Protein AF-0000000079760996 (afdb_homodimer)

Foldseek 3Di:
DLLVLLVVLCVVVPHDLCRVCVQLVHHSVVSVCCNVVVDHDDPSSLVSVCVVSQADSVQSPDWDDAPPRTDHRDHPPDDDDYDWDADPVRDTDDDPVVCVVQVPDPPFDWDWDADPVPGIDIDGPVVVVVVVCVVCVVVVHDPPPPPPD/DLLVLLVVLCVVVPHDLCRVCVQLVHHSVVSVCCNVVVDHDDPSSLVSVCVVSQADSVQSPDWDDAPPRTDHRDHPPDDDDYDWDADPVRDTDDDPVVCVVQVPDPPFDWDWDADPVPGIDIDGPVVVVVVVCVVCVVVVHDPCPPPPD

Structure (mmCIF, N/CA/C/O backbone):
data_AF-0000000079760996-model_v1
#
loop_
_entity.id
_entity.type
_entity.pdbx_description
1 polymer 'HTH cro/C1-type domain-containing protein'
#
loop_
_atom_site.group_PDB
_atom_site.id
_atom_site.type_symbol
_atom_site.label_atom_id
_atom_site.label_alt_id
_atom_site.label_comp_id
_atom_site.label_asym_id
_atom_site.label_entity_id
_atom_site.label_seq_id
_atom_site.pdbx_PDB_ins_code
_atom_site.Cartn_x
_atom_site.Cartn_y
_atom_site.Cartn_z
_atom_site.occupancy
_atom_site.B_iso_or_equiv
_atom_site.auth_seq_id
_atom_site.auth_comp_id
_atom_site.auth_asym_id
_atom_site.auth_atom_id
_atom_site.pdbx_PDB_model_num
ATOM 1 N N . MET A 1 1 ? -0.921 25.406 15.188 1 81 1 MET A N 1
ATOM 2 C CA . MET A 1 1 ? -1.197 24.484 14.086 1 81 1 MET A CA 1
ATOM 3 C C . MET A 1 1 ? 0.015 24.359 13.172 1 81 1 MET A C 1
ATOM 5 O O . MET A 1 1 ? 0.67 23.312 13.141 1 81 1 MET A O 1
ATOM 9 N N . LEU A 1 2 ? 0.54 25.484 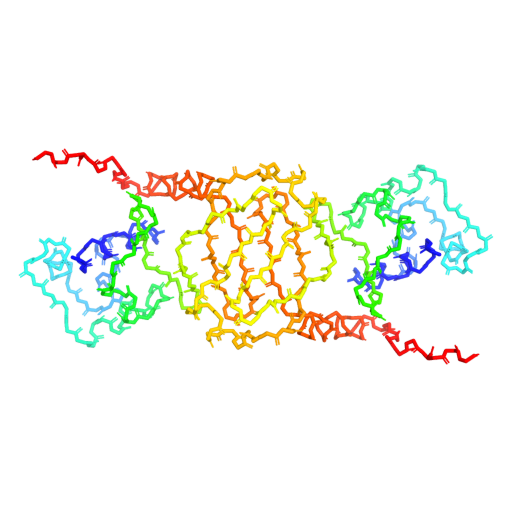12.727 1 91.56 2 LEU A N 1
ATOM 10 C CA . LEU A 1 2 ? 1.658 25.5 11.789 1 91.56 2 LEU A CA 1
ATOM 11 C C . LEU A 1 2 ? 2.967 25.172 12.492 1 91.56 2 LEU A C 1
ATOM 13 O O . LEU A 1 2 ? 3.752 24.344 12.008 1 91.56 2 LEU A O 1
ATOM 17 N N . LYS A 1 3 ? 3.096 25.734 13.695 1 93.88 3 LYS A N 1
ATOM 18 C CA . LYS A 1 3 ? 4.359 25.547 14.398 1 93.88 3 LYS A CA 1
ATOM 19 C C . LYS A 1 3 ? 4.598 24.078 14.727 1 93.88 3 LYS A C 1
ATOM 21 O O . LYS A 1 3 ? 5.723 23.578 14.625 1 93.88 3 LYS A O 1
ATOM 26 N N . GLU A 1 4 ? 3.525 23.406 15.125 1 92.5 4 GLU A N 1
ATOM 27 C CA . GLU A 1 4 ? 3.66 22 15.438 1 92.5 4 GLU A CA 1
ATOM 28 C C . GLU A 1 4 ? 4.055 21.188 14.203 1 92.5 4 GLU A C 1
ATOM 30 O O . GLU A 1 4 ? 4.871 20.266 14.289 1 92.5 4 GLU A O 1
ATOM 35 N N . ASN A 1 5 ? 3.459 21.484 13.055 1 94.75 5 ASN A N 1
ATOM 36 C CA . ASN A 1 5 ? 3.783 20.812 11.805 1 94.75 5 ASN A CA 1
ATOM 37 C C . ASN A 1 5 ? 5.238 21.031 11.398 1 94.75 5 ASN A C 1
ATOM 39 O O . ASN A 1 5 ? 5.906 20.125 10.922 1 94.75 5 ASN A O 1
ATOM 43 N N . LEU A 1 6 ? 5.695 22.266 11.633 1 96.19 6 LEU A N 1
ATOM 44 C CA . LEU A 1 6 ? 7.078 22.594 11.305 1 96.19 6 LEU A CA 1
ATOM 45 C C . LEU A 1 6 ? 8.047 21.766 12.148 1 96.19 6 LEU A C 1
ATOM 47 O O . LEU A 1 6 ? 9.023 21.234 11.625 1 96.19 6 LEU A O 1
ATOM 51 N N . ILE A 1 7 ? 7.688 21.688 13.398 1 94.44 7 ILE A N 1
ATOM 52 C CA . ILE A 1 7 ? 8.539 20.938 14.32 1 94.44 7 ILE A CA 1
ATOM 53 C C . ILE A 1 7 ? 8.539 19.453 13.922 1 94.44 7 ILE A C 1
ATOM 55 O O . ILE A 1 7 ? 9.602 18.844 13.805 1 94.44 7 ILE A O 1
ATOM 59 N N . MET A 1 8 ? 7.41 18.938 13.648 1 93.69 8 MET A N 1
ATOM 60 C CA . MET A 1 8 ? 7.273 17.531 13.312 1 93.69 8 MET A CA 1
ATOM 61 C C . MET A 1 8 ? 8.016 17.203 12.023 1 93.69 8 MET A C 1
ATOM 63 O O . MET A 1 8 ? 8.781 16.234 11.969 1 93.69 8 MET A O 1
ATOM 67 N N . LEU A 1 9 ? 7.785 17.922 11.039 1 95.5 9 LEU A N 1
ATOM 68 C CA . LEU A 1 9 ? 8.383 17.672 9.734 1 95.5 9 LEU A CA 1
ATOM 69 C C . LEU A 1 9 ? 9.906 17.781 9.805 1 95.5 9 LEU A C 1
ATOM 71 O O . LEU A 1 9 ? 10.609 16.922 9.258 1 95.5 9 LEU A O 1
ATOM 75 N N . ARG A 1 10 ? 10.367 18.844 10.469 1 96.5 10 ARG A N 1
ATOM 76 C CA . ARG A 1 10 ? 11.812 19.016 10.602 1 96.5 10 ARG A CA 1
ATOM 77 C C . ARG A 1 10 ? 12.453 17.828 11.297 1 96.5 10 ARG A C 1
ATOM 79 O O . ARG A 1 10 ? 13.453 17.281 10.812 1 96.5 10 ARG A O 1
ATOM 86 N N . LYS A 1 11 ? 11.859 17.406 12.367 1 94.81 11 LYS A N 1
ATOM 87 C CA . LYS A 1 11 ? 12.398 16.297 13.148 1 94.81 11 LYS A CA 1
ATOM 88 C C . LYS A 1 11 ? 12.32 14.984 12.375 1 94.81 11 LYS A C 1
ATOM 90 O O . LYS A 1 11 ? 13.242 14.172 12.438 1 94.81 11 LYS A O 1
ATOM 95 N N . LEU A 1 12 ? 11.289 14.773 11.648 1 93.88 12 LEU A N 1
ATOM 96 C CA . LEU A 1 12 ? 11.125 13.562 10.859 1 93.88 12 LEU A CA 1
ATOM 97 C C . LEU A 1 12 ? 12.172 13.477 9.758 1 93.88 12 LEU A C 1
ATOM 99 O O . LEU A 1 12 ? 12.625 12.383 9.398 1 93.88 12 LEU A O 1
ATOM 103 N N . LYS A 1 13 ? 12.508 14.656 9.234 1 95.06 13 LYS A N 1
ATOM 104 C CA . LYS A 1 13 ? 13.516 14.695 8.18 1 95.06 13 LYS A CA 1
ATOM 105 C C . LYS A 1 13 ? 14.922 14.711 8.773 1 95.06 13 LYS A C 1
ATOM 107 O O . LYS A 1 13 ? 15.914 14.656 8.039 1 95.06 13 LYS A O 1
ATOM 112 N N . GLY A 1 14 ? 14.945 14.914 10.094 1 94.25 14 GLY A N 1
ATOM 113 C CA . GLY A 1 14 ? 16.219 14.898 10.781 1 94.25 14 GLY A CA 1
ATOM 114 C C . GLY A 1 14 ? 16.984 16.219 10.656 1 94.25 14 GLY A C 1
ATOM 115 O O . GLY A 1 14 ? 18.203 16.25 10.789 1 94.25 14 GLY A O 1
ATOM 116 N N . PHE A 1 15 ? 16.328 17.203 10.367 1 96.62 15 PHE A N 1
ATOM 117 C CA . PHE A 1 15 ? 16.969 18.5 10.211 1 96.62 15 PHE A CA 1
ATOM 118 C C . PHE A 1 15 ? 17.062 19.234 11.547 1 96.62 15 PHE A C 1
ATOM 120 O O . PHE A 1 15 ? 16.141 19.156 12.367 1 96.62 15 PHE A O 1
ATOM 127 N N . SER A 1 16 ? 18.125 19.938 11.719 1 97.31 16 SER A N 1
ATOM 128 C CA . SER A 1 16 ? 18.156 20.984 12.734 1 97.31 16 SER A CA 1
ATOM 129 C C . SER A 1 16 ? 17.469 22.25 12.242 1 97.31 16 SER A C 1
ATOM 131 O O . SER A 1 16 ? 17.156 22.375 11.055 1 97.31 16 SER A O 1
ATOM 133 N N . GLN A 1 17 ? 17.25 23.125 13.203 1 97.75 17 GLN A N 1
ATOM 134 C CA . GLN A 1 17 ? 16.688 24.406 12.797 1 97.75 17 GLN A CA 1
ATOM 135 C C . GLN A 1 17 ? 17.625 25.141 11.844 1 97.75 17 GLN A C 1
ATOM 137 O O . GLN A 1 17 ? 17.172 25.797 10.906 1 97.75 17 GLN A O 1
ATOM 142 N N . GLU A 1 18 ? 18.922 25.016 12.07 1 98.25 18 GLU A N 1
ATOM 143 C CA . GLU A 1 18 ? 19.922 25.641 11.219 1 98.25 18 GLU A CA 1
ATOM 144 C C . GLU A 1 18 ? 19.906 25.062 9.805 1 98.25 18 GLU A C 1
ATOM 146 O O . GLU A 1 18 ? 19.906 25.812 8.828 1 98.25 18 GLU A O 1
ATOM 151 N N . GLU A 1 19 ? 19.828 23.812 9.703 1 98.19 19 GLU A N 1
ATOM 152 C CA . GLU A 1 19 ? 19.859 23.125 8.414 1 98.19 19 GLU A CA 1
ATOM 153 C C . GLU A 1 19 ? 18.656 23.516 7.559 1 98.19 19 GLU A C 1
ATOM 155 O O . GLU A 1 19 ? 18.812 23.828 6.375 1 98.19 19 GLU A O 1
ATOM 160 N N . ILE A 1 20 ? 17.484 23.484 8.148 1 98.25 20 ILE A N 1
ATOM 161 C CA . ILE A 1 20 ? 16.297 23.797 7.371 1 98.25 20 ILE A CA 1
ATOM 162 C C . ILE A 1 20 ? 16.281 25.281 7.02 1 98.25 20 ILE A C 1
ATOM 164 O O . ILE A 1 20 ? 15.852 25.656 5.926 1 98.25 20 ILE A O 1
ATOM 168 N N . ALA A 1 21 ? 16.688 26.109 7.92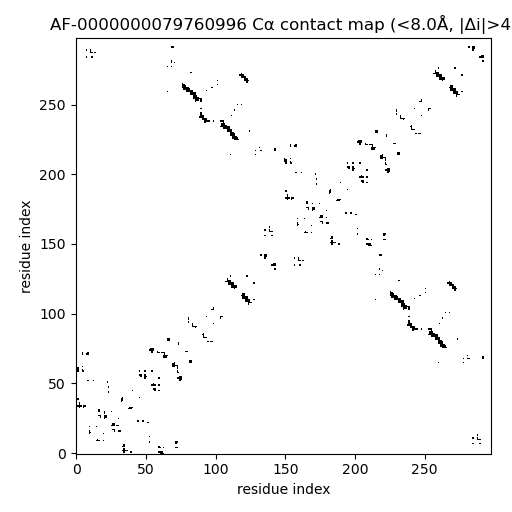2 1 98.31 21 ALA A N 1
ATOM 169 C CA . ALA A 1 21 ? 16.781 27.547 7.652 1 98.31 21 ALA A CA 1
ATOM 170 C C . ALA A 1 21 ? 17.672 27.828 6.445 1 98.31 21 ALA A C 1
ATOM 172 O O . ALA A 1 21 ? 17.312 28.625 5.578 1 98.31 21 ALA A O 1
ATOM 173 N N . GLU A 1 22 ? 18.75 27.141 6.391 1 97.94 22 GLU A N 1
ATOM 174 C CA . GLU A 1 22 ? 19.688 27.281 5.281 1 97.94 22 GLU A CA 1
ATOM 175 C C . GLU A 1 22 ? 19.062 26.828 3.967 1 97.94 22 GLU A C 1
ATOM 177 O O . GLU A 1 22 ? 19.219 27.484 2.938 1 97.94 22 GLU A O 1
ATOM 182 N N . LYS A 1 23 ? 18.359 25.781 4.012 1 97.19 23 LYS A N 1
ATOM 183 C CA . LYS A 1 23 ? 17.734 25.203 2.814 1 97.19 23 LYS A CA 1
ATOM 184 C C . LYS A 1 23 ? 16.734 26.172 2.197 1 97.19 23 LYS A C 1
ATOM 186 O O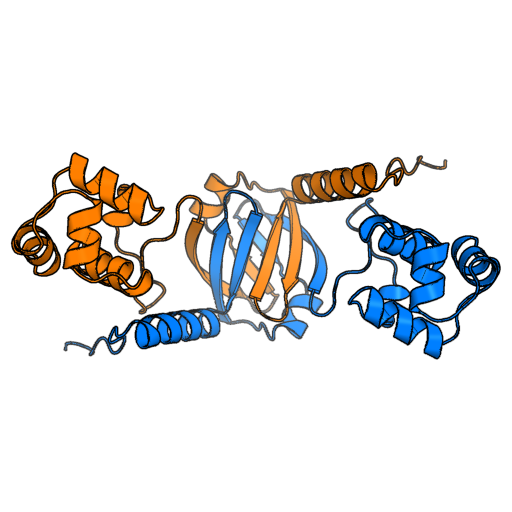 . LYS A 1 23 ? 16.516 26.172 0.983 1 97.19 23 LYS A O 1
ATOM 191 N N . ILE A 1 24 ? 16.156 27 3.064 1 97.25 24 ILE A N 1
ATOM 192 C CA . ILE A 1 24 ? 15.125 27.875 2.512 1 97.25 24 ILE A CA 1
ATOM 193 C C . ILE A 1 24 ? 15.609 29.328 2.553 1 97.25 24 ILE A C 1
ATOM 195 O O . ILE A 1 24 ? 14.82 30.25 2.395 1 97.25 24 ILE A O 1
ATOM 199 N N . ASP A 1 25 ? 16.781 29.531 2.896 1 96.75 25 ASP A N 1
ATOM 200 C CA . ASP A 1 25 ? 17.5 30.797 2.77 1 96.75 25 ASP A CA 1
ATOM 201 C C . ASP A 1 25 ? 16.969 31.828 3.758 1 96.75 25 ASP A C 1
ATOM 203 O O . ASP A 1 25 ? 16.625 32.938 3.369 1 96.75 25 ASP A O 1
ATOM 207 N N . ILE A 1 26 ? 16.906 31.453 5.02 1 97.62 26 ILE A N 1
ATOM 208 C CA . ILE A 1 26 ? 16.594 32.375 6.102 1 97.62 26 ILE A CA 1
ATOM 209 C C . ILE A 1 26 ? 17.516 32.125 7.289 1 97.62 26 ILE A C 1
ATOM 211 O O . ILE A 1 26 ? 18.297 31.172 7.277 1 97.62 26 ILE A O 1
ATOM 215 N N . SER A 1 27 ? 17.375 32.969 8.242 1 97.88 27 SER A N 1
ATOM 216 C CA . SER A 1 27 ? 18.188 32.781 9.445 1 97.88 27 SER A CA 1
ATOM 217 C C . SER A 1 27 ? 17.562 31.734 10.383 1 97.88 27 SER A C 1
ATOM 219 O O . SER A 1 27 ? 16.328 31.594 10.422 1 97.88 27 SER A O 1
ATOM 221 N N . ARG A 1 28 ? 18.422 31.078 11.102 1 98.12 28 ARG A N 1
ATOM 222 C CA . ARG A 1 28 ? 17.969 30.141 12.125 1 98.12 28 ARG A CA 1
ATOM 223 C C . ARG A 1 28 ? 17.047 30.844 13.117 1 98.12 28 ARG A C 1
ATOM 225 O O . ARG A 1 28 ? 16.062 30.266 13.578 1 98.12 28 ARG A O 1
ATOM 232 N N . GLN A 1 29 ? 17.344 32.062 13.453 1 97.88 29 GLN A N 1
ATOM 233 C CA . GLN A 1 29 ? 16.531 32.844 14.398 1 97.88 29 GLN A CA 1
ATOM 234 C C . GLN A 1 29 ? 15.117 33.031 13.867 1 97.88 29 GLN A C 1
ATOM 236 O O . GLN A 1 29 ? 14.148 32.875 14.609 1 97.88 29 GLN A O 1
ATOM 241 N N . ALA A 1 30 ? 15.07 33.344 12.633 1 97.75 30 ALA A N 1
ATOM 242 C CA . ALA A 1 30 ? 13.758 33.531 12 1 97.75 30 ALA A CA 1
ATOM 243 C C . ALA A 1 30 ? 12.953 32.25 12.031 1 97.75 30 ALA A C 1
ATOM 245 O O . ALA A 1 30 ? 11.766 32.25 12.375 1 97.75 30 ALA A O 1
ATOM 246 N N . TYR A 1 31 ? 13.602 31.172 11.656 1 98.12 31 TYR A N 1
ATOM 247 C CA . TYR A 1 31 ? 12.93 29.875 11.664 1 98.12 31 TYR A CA 1
ATOM 248 C C . TYR A 1 31 ? 12.477 29.5 13.07 1 98.12 31 TYR A C 1
ATOM 250 O O . TYR A 1 31 ? 11.383 28.984 13.25 1 98.12 31 TYR A O 1
ATOM 258 N N . GLY A 1 32 ? 13.328 29.688 14.023 1 97.75 32 GLY A N 1
ATOM 259 C CA . GLY A 1 32 ? 13 29.438 15.414 1 97.75 32 GLY A CA 1
ATOM 260 C C . GLY A 1 32 ? 11.742 30.156 15.867 1 97.75 32 GLY A C 1
ATOM 261 O O . GLY A 1 32 ? 10.945 29.594 16.641 1 97.75 32 GLY A O 1
ATOM 262 N N . LYS A 1 33 ? 11.555 31.359 15.406 1 97.81 33 LYS A N 1
ATOM 263 C CA . LYS A 1 33 ? 10.367 32.125 15.758 1 97.81 33 LYS A CA 1
ATOM 264 C C . LYS A 1 33 ? 9.109 31.484 15.195 1 97.81 33 LYS A C 1
ATOM 266 O O . LYS A 1 33 ? 8.039 31.562 15.797 1 97.81 33 LYS A O 1
ATOM 271 N N . TRP A 1 34 ? 9.234 30.906 14.023 1 97.56 34 TRP A N 1
ATOM 272 C CA . TRP A 1 34 ? 8.102 30.172 13.469 1 97.56 34 TRP A CA 1
ATOM 273 C C . TRP A 1 34 ? 7.738 28.984 14.352 1 97.56 34 TRP A C 1
ATOM 275 O O . TRP A 1 34 ? 6.566 28.781 14.68 1 97.56 34 TRP A O 1
ATOM 285 N N . GLU A 1 35 ? 8.742 28.25 14.812 1 96.56 35 GLU A N 1
ATOM 286 C CA . GLU A 1 35 ? 8.5 27.031 15.586 1 96.56 35 GLU A CA 1
ATOM 287 C C . GLU A 1 35 ? 8.047 27.359 17 1 96.56 35 GLU A C 1
ATOM 289 O O . GLU A 1 35 ? 7.5 26.5 17.703 1 96.56 35 GLU A O 1
ATOM 294 N N . SER A 1 36 ? 8.32 28.578 17.453 1 95.62 36 SER A N 1
ATOM 295 C CA . SER A 1 36 ? 7.84 29 18.766 1 95.62 36 SER A CA 1
ATOM 296 C C . SER A 1 36 ? 6.457 29.641 18.672 1 95.62 36 SER A C 1
ATOM 298 O O . SER A 1 36 ? 5.812 29.891 19.688 1 95.62 36 SER A O 1
ATOM 300 N N . GLY A 1 37 ? 6.055 29.938 17.453 1 95.5 37 GLY A N 1
ATOM 301 C CA . GLY A 1 37 ? 4.742 30.531 17.25 1 95.5 37 GLY A CA 1
ATOM 302 C C . GLY A 1 37 ? 4.746 32.031 17.328 1 95.5 37 GLY A C 1
ATOM 303 O O . GLY A 1 37 ? 3.689 32.688 17.281 1 95.5 37 GLY A O 1
ATOM 304 N N . GLU A 1 38 ? 5.883 32.625 17.469 1 96.38 38 GLU A N 1
ATOM 305 C CA . GLU A 1 38 ? 5.992 34.062 17.578 1 96.38 38 GLU A CA 1
ATOM 306 C C . GLU A 1 38 ? 5.613 34.75 16.266 1 96.38 38 GLU A C 1
ATOM 308 O O . GLU A 1 38 ? 4.984 35.812 16.281 1 96.38 38 GLU A O 1
ATOM 313 N N . THR A 1 39 ? 6.051 34.219 15.156 1 96.31 39 THR A N 1
ATOM 314 C CA . THR A 1 39 ? 5.699 34.688 13.828 1 96.31 39 THR A CA 1
ATOM 315 C C . THR A 1 39 ? 5.316 33.531 12.914 1 96.31 39 THR A C 1
ATOM 317 O O . THR A 1 39 ? 5.379 32.375 13.328 1 96.31 39 THR A O 1
ATOM 320 N N . ILE A 1 40 ? 4.863 33.906 11.734 1 96.12 40 ILE A N 1
ATOM 321 C CA . ILE A 1 40 ? 4.496 32.906 10.758 1 96.12 40 ILE A CA 1
ATOM 322 C C . ILE A 1 40 ? 5.129 33.219 9.406 1 96.12 40 ILE A C 1
ATOM 324 O O . ILE A 1 40 ? 5.266 34.375 9.047 1 96.12 40 ILE A O 1
ATOM 328 N N . PRO A 1 41 ? 5.477 32.219 8.711 1 97.06 41 PRO A N 1
ATOM 329 C CA . PRO A 1 41 ? 6.062 32.438 7.395 1 97.06 41 PRO A CA 1
ATOM 330 C C . PRO A 1 41 ? 5.055 33.031 6.398 1 97.06 41 PRO A C 1
ATOM 332 O O . PRO A 1 41 ? 3.85 32.812 6.543 1 97.06 41 PRO A O 1
ATOM 335 N N . ASP A 1 42 ? 5.598 33.688 5.398 1 96.06 42 ASP A N 1
ATOM 336 C CA . ASP A 1 42 ? 4.75 34.125 4.297 1 96.06 42 ASP A CA 1
ATOM 337 C C . ASP A 1 42 ? 4.586 33.031 3.256 1 96.06 42 ASP A C 1
ATOM 339 O O . ASP A 1 42 ? 5.102 31.922 3.43 1 96.06 42 ASP A O 1
ATOM 343 N N . ILE A 1 43 ? 3.873 33.312 2.229 1 96.12 43 ILE A N 1
ATOM 344 C CA . ILE A 1 43 ? 3.451 32.281 1.268 1 96.12 43 ILE A CA 1
ATOM 345 C C . ILE A 1 43 ? 4.668 31.766 0.508 1 96.12 43 ILE A C 1
ATOM 347 O O . ILE A 1 43 ? 4.723 30.578 0.163 1 96.12 43 ILE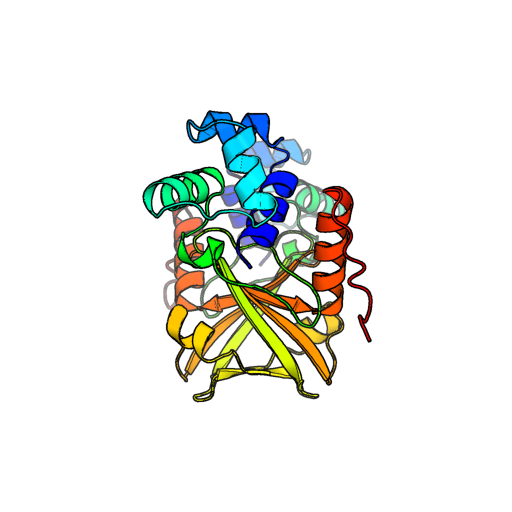 A O 1
ATOM 351 N N . GLU A 1 44 ? 5.594 32.594 0.217 1 97.19 44 GLU A N 1
ATOM 352 C CA . GLU A 1 44 ? 6.793 32.156 -0.498 1 97.19 44 GLU A CA 1
ATOM 353 C C . GLU A 1 44 ? 7.605 31.172 0.325 1 97.19 44 GLU A C 1
ATOM 355 O O . GLU A 1 44 ? 8.078 30.172 -0.201 1 97.19 44 GLU A O 1
ATOM 360 N N . LYS A 1 45 ? 7.777 31.484 1.564 1 97.56 45 LYS A N 1
ATOM 361 C CA . LYS A 1 45 ? 8.508 30.578 2.443 1 97.56 45 LYS A CA 1
ATOM 362 C C . LYS A 1 45 ? 7.742 29.281 2.652 1 97.56 45 LYS A C 1
ATOM 364 O O . LYS A 1 45 ? 8.344 28.203 2.752 1 97.56 45 LYS A O 1
ATOM 369 N N . CYS A 1 46 ? 6.438 29.406 2.697 1 97.38 46 CYS A N 1
ATOM 370 C CA . CYS A 1 46 ? 5.625 28.203 2.795 1 97.38 46 CYS A CA 1
ATOM 371 C C . CYS A 1 46 ? 5.832 27.297 1.583 1 97.38 46 CYS A C 1
ATOM 373 O O . CYS A 1 46 ? 5.895 26.078 1.718 1 97.38 46 CYS A O 1
ATOM 375 N N . ALA A 1 47 ? 5.949 27.891 0.468 1 97.56 47 ALA A N 1
ATOM 376 C CA . ALA A 1 47 ? 6.172 27.125 -0.756 1 97.56 47 ALA A CA 1
ATOM 377 C C . ALA A 1 47 ? 7.516 26.406 -0.716 1 97.56 47 ALA A C 1
ATOM 379 O O . ALA A 1 47 ? 7.609 25.25 -1.104 1 97.56 47 ALA A O 1
ATOM 380 N N . LEU A 1 48 ? 8.484 27.078 -0.245 1 97.62 48 LEU A N 1
ATOM 381 C CA . LEU A 1 48 ? 9.805 26.469 -0.135 1 97.62 48 LEU A CA 1
ATOM 382 C C . LEU A 1 48 ? 9.805 25.328 0.868 1 97.62 48 LEU A C 1
ATOM 384 O O . LEU A 1 48 ? 10.391 24.266 0.611 1 97.62 48 LEU A O 1
ATOM 388 N N . LEU A 1 49 ? 9.156 25.547 1.94 1 97.81 49 LEU A N 1
ATOM 389 C CA . LEU A 1 49 ? 9.039 24.5 2.949 1 97.81 49 LEU A CA 1
ATOM 390 C C . LEU A 1 49 ? 8.32 23.281 2.383 1 97.81 49 LEU A C 1
ATOM 392 O O . LEU A 1 49 ? 8.75 22.141 2.605 1 97.81 49 LEU A O 1
ATOM 396 N N . ALA A 1 50 ? 7.25 23.531 1.69 1 97.62 50 ALA A N 1
ATOM 397 C CA . ALA A 1 50 ? 6.473 22.453 1.085 1 97.62 50 ALA A CA 1
ATOM 398 C C . ALA A 1 50 ? 7.328 21.641 0.125 1 97.62 50 ALA A C 1
ATOM 400 O O . ALA A 1 50 ? 7.242 20.406 0.103 1 97.62 50 ALA A O 1
ATOM 401 N N . GLU A 1 51 ? 8.102 22.281 -0.574 1 97.81 51 GLU A N 1
ATOM 402 C CA . GLU A 1 51 ? 9 21.625 -1.515 1 97.81 51 GLU A CA 1
ATOM 403 C C . GLU A 1 51 ? 10.039 20.781 -0.784 1 97.81 51 GLU A C 1
ATOM 405 O O . GLU A 1 51 ? 10.258 19.609 -1.124 1 97.81 51 GLU A O 1
ATOM 410 N N . VAL A 1 52 ? 10.625 21.359 0.249 1 97.56 52 VAL A N 1
ATOM 411 C CA . VAL A 1 52 ? 11.672 20.672 1.002 1 97.56 52 VAL A CA 1
ATOM 412 C C . VAL A 1 52 ? 11.102 19.422 1.65 1 97.56 52 VAL A C 1
ATOM 414 O O . VAL A 1 52 ? 11.75 18.375 1.657 1 97.56 52 VAL A O 1
ATOM 417 N N . TYR A 1 53 ? 9.875 19.547 2.113 1 97.19 53 TYR A N 1
ATOM 418 C CA . TYR A 1 53 ? 9.297 18.453 2.881 1 97.19 53 TYR A CA 1
ATOM 419 C C . TYR A 1 53 ? 8.484 17.531 1.984 1 97.19 53 TYR A C 1
ATOM 421 O O . TYR A 1 53 ? 8.031 16.469 2.424 1 97.19 53 TYR A O 1
ATOM 429 N N . GLY A 1 54 ? 8.281 17.891 0.776 1 97.12 54 GLY A N 1
ATOM 430 C CA . GLY A 1 54 ? 7.527 17.062 -0.154 1 97.12 54 GLY A CA 1
ATOM 431 C C . GLY A 1 54 ? 6.039 17.031 0.145 1 97.12 54 GLY A C 1
ATOM 432 O O . GLY A 1 54 ? 5.402 15.977 0.025 1 97.12 54 GLY A O 1
ATOM 433 N N . ILE A 1 55 ? 5.555 18.094 0.614 1 96.75 55 ILE A N 1
ATOM 434 C CA . ILE A 1 55 ? 4.137 18.203 0.953 1 96.75 55 ILE A CA 1
ATOM 435 C C . ILE A 1 55 ? 3.521 19.391 0.22 1 96.75 55 ILE A C 1
ATOM 437 O O . ILE A 1 55 ? 4.195 20.078 -0.561 1 96.75 55 ILE A O 1
ATOM 441 N N . THR A 1 56 ? 2.227 19.609 0.394 1 95.44 56 THR A N 1
ATOM 442 C CA . THR A 1 56 ? 1.561 20.781 -0.156 1 95.44 56 THR A CA 1
ATOM 443 C C . THR A 1 56 ? 1.486 21.906 0.882 1 95.44 56 THR A C 1
ATOM 445 O O . THR A 1 56 ? 1.587 21.641 2.084 1 95.44 56 THR A O 1
ATOM 448 N N . ILE A 1 57 ? 1.357 23.047 0.42 1 95.5 57 ILE A N 1
ATOM 449 C CA . ILE A 1 57 ? 1.186 24.172 1.33 1 95.5 57 ILE A CA 1
ATOM 450 C C . ILE A 1 57 ? -0.043 23.938 2.209 1 95.5 57 ILE A C 1
ATOM 452 O O . ILE A 1 57 ? -0.015 24.219 3.41 1 95.5 57 ILE A O 1
ATOM 456 N N . ASP A 1 58 ? -1.085 23.406 1.585 1 92.69 58 ASP A N 1
ATOM 457 C CA . ASP A 1 58 ? -2.312 23.109 2.314 1 92.69 58 ASP A CA 1
ATOM 458 C C . ASP A 1 58 ? -2.043 22.156 3.475 1 92.69 58 ASP A C 1
ATOM 460 O O . ASP A 1 58 ? -2.504 22.375 4.594 1 92.69 58 ASP A O 1
ATOM 464 N N . SER A 1 59 ? -1.272 21.172 3.18 1 92.62 59 SER A N 1
ATOM 465 C CA . SER A 1 59 ? -0.96 20.188 4.211 1 92.62 59 SER A CA 1
ATOM 466 C C . SER A 1 59 ? -0.12 20.797 5.324 1 92.62 59 SER A C 1
ATOM 468 O O . SER A 1 59 ? -0.241 20.406 6.488 1 92.62 59 SER A O 1
ATOM 470 N N . LEU A 1 60 ? 0.705 21.719 4.965 1 94.88 60 LEU A N 1
ATOM 471 C CA . LEU A 1 60 ? 1.596 22.375 5.918 1 94.88 60 LEU A CA 1
ATOM 472 C C . LEU A 1 60 ? 0.801 23.094 7.004 1 94.88 60 LEU A C 1
ATOM 474 O O . LEU A 1 60 ? 1.216 23.125 8.164 1 94.88 60 LEU A O 1
ATOM 478 N N . ILE A 1 61 ? -0.385 23.562 6.633 1 91.56 61 ILE A N 1
ATOM 479 C CA . ILE A 1 61 ? -1.095 24.438 7.57 1 91.56 61 ILE A CA 1
ATOM 480 C C . ILE A 1 61 ? -2.289 23.688 8.156 1 91.56 61 ILE A C 1
ATOM 482 O O . ILE A 1 61 ? -3.068 24.25 8.93 1 91.56 61 ILE A O 1
ATOM 486 N N . ARG A 1 62 ? -2.48 22.531 7.762 1 88.5 62 ARG A N 1
ATOM 487 C CA . ARG A 1 62 ? -3.604 21.734 8.258 1 88.5 62 ARG A CA 1
ATOM 488 C C . ARG A 1 62 ? -3.182 20.875 9.438 1 88.5 62 ARG A C 1
ATOM 490 O O . ARG A 1 62 ? -2.039 20.406 9.5 1 88.5 62 ARG A O 1
ATOM 497 N N . GLU A 1 63 ? -4.16 20.672 10.297 1 85.31 63 GLU A N 1
ATOM 498 C CA . GLU A 1 63 ? -3.936 19.734 11.391 1 85.31 63 GLU A CA 1
ATOM 499 C C . GLU A 1 63 ? -4.438 18.344 11.031 1 85.31 63 GLU A C 1
ATOM 501 O O . GLU A 1 63 ? -5.543 18.188 10.5 1 85.31 63 GLU A O 1
ATOM 506 N N . TYR A 1 64 ? -3.586 17.422 11.242 1 83.5 64 TYR A N 1
ATOM 507 C CA . TYR A 1 64 ? -3.955 16.031 10.977 1 83.5 64 TYR A CA 1
ATOM 508 C C . TYR A 1 64 ? -3.902 15.211 12.258 1 83.5 64 TYR A C 1
ATOM 510 O O . TYR A 1 64 ? -3.006 15.391 13.086 1 83.5 64 TYR A O 1
ATOM 518 N N . GLN A 1 65 ? -4.938 14.531 12.414 1 86.25 65 GLN A N 1
ATOM 519 C CA . GLN A 1 65 ? -4.949 13.586 13.531 1 86.25 65 GLN A CA 1
ATOM 520 C C . GLN A 1 65 ? -5.785 12.352 13.195 1 86.25 65 GLN A C 1
ATOM 522 O O . GLN A 1 65 ? -6.719 12.43 12.398 1 86.25 65 GLN A O 1
ATOM 527 N N . VAL A 1 66 ? -5.363 11.242 13.695 1 86.19 66 VAL A N 1
ATOM 528 C CA . VAL A 1 66 ? -6.156 10.016 13.688 1 86.19 66 VAL A CA 1
ATOM 529 C C . VAL A 1 66 ? -6.523 9.625 15.117 1 86.19 66 VAL A C 1
ATOM 531 O O . VAL A 1 66 ? -5.645 9.367 15.938 1 86.19 66 VAL A O 1
ATOM 534 N N . GLU A 1 67 ? -7.801 9.703 15.312 1 83.5 67 GLU A N 1
ATOM 535 C CA . GLU A 1 67 ? -8.258 9.547 16.688 1 83.5 67 GLU A CA 1
ATOM 536 C C . GLU A 1 67 ? -7.59 10.562 17.609 1 83.5 67 GLU A C 1
ATOM 538 O O . GLU A 1 67 ? -7.742 11.773 17.422 1 83.5 67 GLU A O 1
ATOM 543 N N . ASN A 1 68 ? -6.711 10.172 18.469 1 81.38 68 ASN A N 1
ATOM 544 C CA . ASN A 1 68 ? -6.082 11.102 19.406 1 81.38 68 ASN A CA 1
ATOM 545 C C . ASN A 1 68 ? -4.574 11.195 19.172 1 81.38 68 ASN A C 1
ATOM 547 O O . ASN A 1 68 ? -3.842 11.711 20.016 1 81.38 68 ASN A O 1
ATOM 551 N N . THR A 1 69 ? -4.27 10.844 17.953 1 84.5 69 THR A N 1
ATOM 552 C CA . THR A 1 69 ? -2.842 10.836 17.641 1 84.5 69 THR A CA 1
ATOM 553 C C . THR A 1 69 ? -2.512 11.891 16.578 1 84.5 69 THR A C 1
ATOM 555 O O . THR A 1 69 ? -3.016 11.82 15.461 1 84.5 69 THR A O 1
ATOM 558 N N . PRO A 1 70 ? -1.698 12.797 17 1 86.25 70 PRO A N 1
ATOM 559 C CA . PRO A 1 70 ? -1.295 13.773 15.992 1 86.25 70 PRO A CA 1
ATOM 560 C C . PRO A 1 70 ? -0.492 13.148 14.852 1 86.25 70 PRO A C 1
ATOM 562 O O . PRO A 1 70 ? 0.256 12.195 15.07 1 86.25 70 PRO A O 1
ATOM 565 N N . MET A 1 71 ? -0.725 13.766 13.656 1 88.06 71 MET A N 1
ATOM 566 C CA . MET A 1 71 ? -0.016 13.289 12.477 1 88.06 71 MET A CA 1
ATOM 567 C C . MET A 1 71 ? 0.722 14.43 11.789 1 88.06 71 MET A C 1
ATOM 569 O O . MET A 1 71 ? 0.266 15.57 11.812 1 88.06 71 MET A O 1
ATOM 573 N N . ALA A 1 72 ? 1.852 14.031 11.305 1 89.88 72 ALA A N 1
ATOM 574 C CA . ALA A 1 72 ? 2.514 14.984 10.422 1 89.88 72 ALA A CA 1
ATOM 575 C C . ALA A 1 72 ? 1.759 15.125 9.102 1 89.88 72 ALA A C 1
ATOM 577 O O . ALA A 1 72 ? 1.035 14.211 8.695 1 89.88 72 ALA A O 1
ATOM 578 N N . PRO A 1 73 ? 1.955 16.234 8.508 1 91.94 73 PRO A N 1
ATOM 579 C CA . PRO A 1 73 ? 1.356 16.375 7.18 1 91.94 73 PRO A CA 1
ATOM 580 C C . PRO A 1 73 ? 1.769 15.266 6.223 1 91.94 73 PRO A C 1
ATOM 582 O O . PRO A 1 73 ? 2.938 14.867 6.195 1 91.94 73 PRO A O 1
ATOM 585 N N . ALA A 1 74 ? 0.762 14.797 5.5 1 90.25 74 ALA A N 1
ATOM 586 C CA . ALA A 1 74 ? 1.021 13.719 4.551 1 90.25 74 ALA A CA 1
ATOM 587 C C . ALA A 1 74 ? 1.782 14.234 3.332 1 90.25 74 ALA A C 1
ATOM 589 O O . ALA A 1 74 ? 1.561 15.359 2.881 1 90.25 74 ALA A O 1
ATOM 590 N N . PRO A 1 75 ? 2.637 13.367 2.789 1 93.69 75 PRO A N 1
ATOM 591 C CA . PRO A 1 75 ? 3.312 13.742 1.546 1 93.69 75 PRO A CA 1
ATOM 592 C C . PRO A 1 75 ? 2.338 14.016 0.402 1 93.69 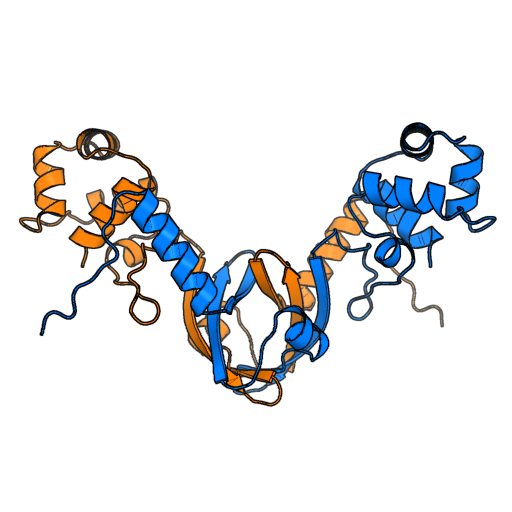75 PRO A C 1
ATOM 594 O O . PRO A 1 75 ? 1.176 13.609 0.468 1 93.69 75 PRO A O 1
ATOM 597 N N . GLU A 1 76 ? 2.844 14.719 -0.557 1 94.69 76 GLU A N 1
ATOM 598 C CA . GLU A 1 76 ? 2.035 15.008 -1.738 1 94.69 76 GLU A CA 1
ATOM 599 C C . GLU A 1 76 ? 1.492 13.719 -2.361 1 94.69 76 GLU A C 1
ATOM 601 O O . GLU A 1 76 ? 2.227 12.742 -2.521 1 94.69 76 GLU A O 1
ATOM 606 N N . GLY A 1 77 ? 0.175 13.773 -2.617 1 95 77 GLY A N 1
ATOM 607 C CA . GLY A 1 77 ? -0.445 12.617 -3.258 1 95 77 GLY A CA 1
ATOM 608 C C . GLY A 1 77 ? -0.905 11.562 -2.27 1 95 77 GLY A C 1
ATOM 609 O O . GLY A 1 77 ? -1.501 10.562 -2.662 1 95 77 GLY A O 1
ATOM 610 N N . LYS A 1 78 ? -0.557 11.734 -1.036 1 95.62 78 LYS A N 1
ATOM 611 C CA . LYS A 1 78 ? -1.004 10.82 0.011 1 95.62 78 LYS A CA 1
ATOM 612 C C . LYS A 1 78 ? -2.105 11.453 0.858 1 95.62 78 LYS A C 1
ATOM 614 O O . LYS A 1 78 ? -2.059 12.648 1.156 1 95.62 78 LYS A O 1
ATOM 619 N N . HIS A 1 79 ? -3.039 10.656 1.277 1 94.06 79 HIS A N 1
ATOM 620 C CA . HIS A 1 79 ? -4.203 11.156 2.002 1 94.06 79 HIS A CA 1
ATOM 621 C C . HIS A 1 79 ? -4.555 10.25 3.178 1 94.06 79 HIS A C 1
ATOM 623 O O . HIS A 1 79 ? -4.316 9.039 3.127 1 94.06 79 HIS A O 1
ATOM 629 N N . ILE A 1 80 ? -5.078 10.836 4.172 1 93.12 80 ILE A N 1
ATOM 630 C CA . ILE A 1 80 ? -5.695 10.133 5.293 1 93.12 80 ILE A CA 1
ATOM 631 C C . ILE A 1 80 ? -7.168 10.516 5.398 1 93.12 80 ILE A C 1
ATOM 633 O O . ILE A 1 80 ? -7.5 11.695 5.562 1 93.12 80 ILE A O 1
ATOM 637 N N . PHE A 1 81 ? -8.055 9.578 5.395 1 94.38 81 PHE A N 1
ATOM 638 C CA . PHE A 1 81 ? -9.484 9.891 5.324 1 94.38 81 PHE A CA 1
ATOM 639 C C . PHE A 1 81 ? -10.156 9.641 6.668 1 94.38 81 PHE A C 1
ATOM 641 O O . PHE A 1 81 ? -11.359 9.875 6.816 1 94.38 81 PHE A O 1
ATOM 648 N N . GLY A 1 82 ? -9.43 9.188 7.613 1 93 82 GLY A N 1
ATOM 649 C CA . GLY A 1 82 ? -9.992 8.945 8.938 1 93 82 GLY A CA 1
ATOM 650 C C . GLY A 1 82 ? -10.156 7.473 9.25 1 93 82 GLY A C 1
ATOM 651 O O . GLY A 1 82 ? -9.43 6.633 8.711 1 93 8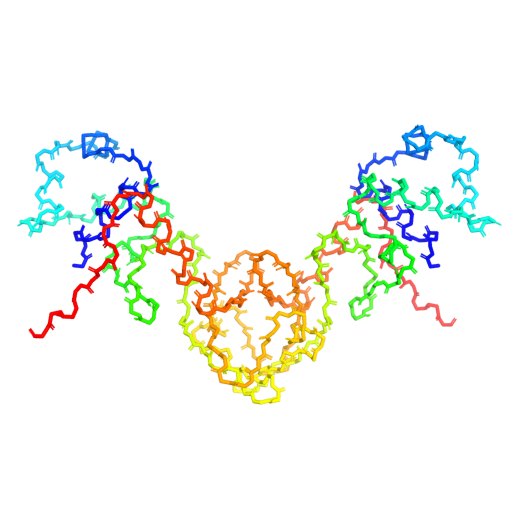2 GLY A O 1
ATOM 652 N N . THR A 1 83 ? -11.094 7.203 10.195 1 96 83 THR A N 1
ATOM 653 C CA . THR A 1 83 ? -11.312 5.836 10.664 1 96 83 THR A CA 1
ATOM 654 C C . THR A 1 83 ? -12.75 5.395 10.383 1 96 83 THR A C 1
ATOM 656 O O . THR A 1 83 ? -13.68 6.195 10.477 1 96 83 THR A O 1
ATOM 659 N N . VAL A 1 84 ? -12.836 4.176 10.031 1 96.88 84 VAL A N 1
ATOM 660 C CA . VAL A 1 84 ? -14.156 3.572 9.852 1 96.88 84 VAL A CA 1
ATOM 661 C C . VAL A 1 84 ? -14.242 2.273 10.656 1 96.88 84 VAL A C 1
ATOM 663 O O . VAL A 1 84 ? -13.227 1.612 10.883 1 96.88 84 VAL A O 1
ATOM 666 N N . ALA A 1 85 ? -15.406 1.955 11.062 1 97.38 85 ALA A N 1
ATOM 667 C CA . ALA A 1 85 ? -15.633 0.711 11.797 1 97.38 85 ALA A CA 1
ATOM 668 C C . ALA A 1 85 ? -16.094 -0.402 10.859 1 97.38 85 ALA A C 1
ATOM 670 O O . ALA A 1 85 ? -16.906 -0.17 9.961 1 97.38 85 ALA A O 1
ATOM 671 N N . ILE A 1 86 ? -15.57 -1.583 11.086 1 97.62 86 ILE A N 1
ATOM 672 C CA . ILE A 1 86 ? -16 -2.762 10.352 1 97.62 86 ILE A CA 1
ATOM 673 C C . ILE A 1 86 ? -17.234 -3.371 11.031 1 97.62 86 ILE A C 1
ATOM 675 O O . ILE A 1 86 ? -17.281 -3.453 12.258 1 97.62 86 ILE A O 1
ATOM 679 N N . SER A 1 87 ? -18.234 -3.73 10.297 1 97.5 87 SER A N 1
ATOM 680 C CA . SER A 1 87 ? -19.422 -4.387 10.852 1 97.5 87 SER A CA 1
ATOM 681 C C . SER A 1 87 ? -19.141 -5.863 11.125 1 97.5 87 SER A C 1
ATOM 683 O O . SER A 1 87 ? -18.094 -6.383 10.773 1 97.5 87 SER A O 1
ATOM 685 N N . GLU A 1 88 ? -20.078 -6.57 11.695 1 96.5 88 GLU A N 1
ATOM 686 C CA . GLU A 1 88 ? -19.953 -7.992 12 1 96.5 88 GLU A CA 1
ATOM 687 C C . GLU A 1 88 ? -19.828 -8.82 10.727 1 96.5 88 GLU A C 1
ATOM 689 O O . GLU A 1 88 ? -19.203 -9.883 10.727 1 96.5 88 GLU A O 1
ATOM 694 N N . ARG A 1 89 ? -20.406 -8.312 9.625 1 95.88 89 ARG A N 1
ATOM 695 C CA . ARG A 1 89 ? -20.375 -9.039 8.359 1 95.88 89 ARG A CA 1
ATOM 696 C C . ARG A 1 89 ? -19.203 -8.586 7.488 1 95.88 89 ARG A C 1
ATOM 698 O O . ARG A 1 89 ? -19.141 -8.93 6.305 1 95.88 89 ARG A O 1
ATOM 705 N N . GLY A 1 90 ? -18.344 -7.742 8.008 1 97.5 90 GLY A N 1
ATOM 706 C CA . GLY A 1 90 ? -17.156 -7.324 7.281 1 97.5 90 GLY A CA 1
ATOM 707 C C . GLY A 1 90 ? -17.391 -6.105 6.406 1 97.5 90 GLY A C 1
ATOM 708 O O . GLY A 1 90 ? -16.562 -5.793 5.543 1 97.5 90 GLY A O 1
ATOM 709 N N . GLN A 1 91 ? -18.5 -5.43 6.656 1 98.06 91 GLN A N 1
ATOM 710 C CA . GLN A 1 91 ? -18.828 -4.266 5.836 1 98.06 91 GLN A CA 1
ATOM 711 C C . GLN A 1 91 ? -18.125 -3.014 6.352 1 98.06 91 GLN A C 1
ATOM 713 O O . GLN A 1 91 ? -18.047 -2.795 7.562 1 98.06 91 GLN A O 1
ATOM 718 N N . ILE A 1 92 ? -17.594 -2.215 5.461 1 98.06 92 ILE A N 1
ATOM 719 C CA . ILE A 1 92 ? -17.078 -0.883 5.773 1 98.06 92 ILE A CA 1
ATOM 720 C C . ILE A 1 92 ? -17.609 0.124 4.754 1 98.06 92 ILE A C 1
ATOM 722 O O . ILE A 1 92 ? -18.047 -0.256 3.662 1 98.06 92 ILE A O 1
ATOM 726 N N . VAL A 1 93 ? -17.609 1.331 5.125 1 98.12 93 VAL A N 1
ATOM 727 C CA . VAL A 1 93 ? -18.016 2.408 4.23 1 98.12 93 VAL A CA 1
ATOM 728 C C . VAL A 1 93 ? -16.797 3.248 3.84 1 98.12 93 VAL A C 1
ATOM 730 O O . VAL A 1 93 ? -16.109 3.789 4.707 1 98.12 93 VAL A O 1
ATOM 733 N N . ILE A 1 94 ? -16.484 3.287 2.627 1 98.12 94 ILE A N 1
ATOM 734 C CA . ILE A 1 94 ? -15.43 4.18 2.145 1 98.12 94 ILE A CA 1
ATOM 735 C C . ILE A 1 94 ? -15.898 5.629 2.254 1 98.12 94 ILE A C 1
ATOM 737 O O . ILE A 1 94 ? -16.953 5.992 1.711 1 98.12 94 ILE A O 1
ATOM 741 N N . PRO A 1 95 ? -15.164 6.406 2.908 1 97.38 95 PRO A N 1
ATOM 742 C CA . PRO A 1 95 ? -15.586 7.789 3.127 1 97.38 95 PRO A CA 1
ATOM 743 C C . PRO A 1 95 ? -15.844 8.539 1.823 1 97.38 95 PRO A C 1
ATOM 745 O O . PRO A 1 95 ? -15.195 8.273 0.813 1 97.38 95 PRO A O 1
ATOM 748 N N . LYS A 1 96 ? -16.719 9.5 1.88 1 97 96 LYS A N 1
ATOM 749 C CA . LYS A 1 96 ? -17.125 10.289 0.721 1 97 96 LYS A CA 1
ATOM 750 C C . LYS A 1 96 ? -15.922 10.953 0.063 1 97 96 LYS A C 1
ATOM 752 O O . LYS A 1 96 ? -15.797 10.953 -1.163 1 97 96 LYS A O 1
ATOM 757 N N . GLU A 1 97 ? -15.07 11.531 0.836 1 95.75 97 GLU A N 1
ATOM 758 C CA . GLU A 1 97 ? -13.898 12.219 0.314 1 95.75 97 GLU A CA 1
ATOM 759 C C . GLU A 1 97 ? -13.016 11.273 -0.5 1 95.75 97 GLU A C 1
ATOM 761 O O . GLU A 1 97 ? -12.477 11.664 -1.536 1 95.75 97 GLU A O 1
ATOM 766 N N . ALA A 1 98 ? -12.844 10.086 -0.002 1 97.44 98 ALA A N 1
ATOM 767 C CA . ALA A 1 98 ? -12.055 9.086 -0.715 1 97.44 98 ALA A CA 1
ATOM 768 C C . ALA A 1 98 ? -12.734 8.688 -2.023 1 97.44 98 ALA A C 1
ATOM 770 O O . ALA A 1 98 ? -12.07 8.578 -3.061 1 97.44 98 ALA A O 1
ATOM 771 N N . ARG A 1 99 ? -14.016 8.453 -1.952 1 98 99 ARG A N 1
ATOM 772 C CA . ARG A 1 99 ? -14.766 8.078 -3.148 1 98 99 ARG A CA 1
ATOM 773 C C . ARG A 1 99 ? -14.648 9.156 -4.227 1 98 99 ARG A C 1
ATOM 775 O O . ARG A 1 99 ? -14.492 8.844 -5.406 1 98 99 ARG A O 1
ATOM 782 N N . GLU A 1 100 ? -14.766 10.375 -3.834 1 96.94 100 GLU A N 1
ATOM 783 C CA . GLU A 1 100 ? -14.664 11.5 -4.766 1 96.94 100 GLU A CA 1
ATOM 784 C C . GLU A 1 100 ? -13.266 11.594 -5.355 1 96.94 100 GLU A C 1
ATOM 786 O O . GLU A 1 100 ? -13.102 11.758 -6.566 1 96.94 100 GLU A O 1
ATOM 791 N N . LEU A 1 101 ? -12.312 11.469 -4.508 1 96.06 101 LEU A N 1
ATOM 792 C CA . LEU A 1 101 ? -10.93 11.609 -4.953 1 96.06 101 LEU A CA 1
ATOM 793 C C . LEU A 1 101 ? -10.57 10.516 -5.953 1 96.06 101 LEU A C 1
ATOM 795 O O . LEU A 1 101 ? -9.875 10.773 -6.938 1 96.06 101 LEU A O 1
ATOM 799 N N . PHE A 1 102 ? -11.016 9.281 -5.734 1 96.62 102 PHE A N 1
ATOM 800 C CA . PHE A 1 102 ? -10.602 8.148 -6.547 1 96.62 102 PHE A CA 1
ATOM 801 C C . PHE A 1 102 ? -11.664 7.797 -7.578 1 96.62 102 PHE A C 1
ATOM 803 O O . PHE A 1 102 ? -11.539 6.809 -8.305 1 96.62 102 PHE A O 1
ATOM 810 N N . GLY A 1 103 ? -12.75 8.578 -7.598 1 95.62 103 GLY A N 1
ATOM 811 C CA . GLY A 1 103 ? -13.812 8.375 -8.57 1 95.62 103 GLY A CA 1
ATOM 812 C C . GLY A 1 103 ? -14.547 7.062 -8.383 1 95.62 103 GLY A C 1
ATOM 813 O O . GLY A 1 103 ? -14.805 6.344 -9.352 1 95.62 103 GLY A O 1
ATOM 814 N N . LEU A 1 104 ? -14.82 6.688 -7.176 1 96.75 104 LEU A N 1
ATOM 815 C CA . LEU A 1 104 ? -15.492 5.434 -6.867 1 96.75 104 LEU A CA 1
ATOM 816 C C . LEU A 1 104 ? -17 5.637 -6.762 1 96.75 104 LEU A C 1
ATOM 818 O O . LEU A 1 104 ? -17.469 6.414 -5.926 1 96.75 104 LEU A O 1
ATOM 822 N N . THR A 1 105 ? -17.719 5.051 -7.582 1 96.12 105 THR A N 1
ATOM 823 C CA . THR A 1 105 ? -19.172 5.121 -7.594 1 96.12 105 THR A CA 1
ATOM 824 C C . THR A 1 105 ? -19.781 3.734 -7.414 1 96.12 105 THR A C 1
ATOM 826 O O . THR A 1 105 ? -19.078 2.729 -7.453 1 96.12 105 THR A O 1
ATOM 829 N N . GLY A 1 106 ? -21.047 3.707 -7.164 1 96.94 106 GLY A N 1
ATOM 830 C CA . GLY A 1 106 ? -21.734 2.434 -7.047 1 96.94 106 GLY A CA 1
ATOM 831 C C . GLY A 1 106 ? -21.5 1.515 -8.227 1 96.94 106 GLY A C 1
ATOM 832 O O . GLY A 1 106 ? -21.547 1.952 -9.383 1 96.94 106 GLY A O 1
ATOM 833 N N . GLY A 1 107 ? -21.219 0.193 -7.883 1 96.19 107 GLY A N 1
ATOM 834 C CA . GLY A 1 107 ? -21 -0.79 -8.938 1 96.19 107 GLY A CA 1
ATOM 835 C C . GLY A 1 107 ? -19.547 -0.971 -9.305 1 96.19 107 GLY A C 1
ATOM 836 O O . GLY A 1 107 ? -19.188 -1.948 -9.961 1 96.19 107 GLY A O 1
ATOM 837 N N . CYS A 1 108 ? -18.734 0 -8.906 1 96.06 108 CYS A N 1
ATOM 838 C CA . CYS A 1 108 ? -17.312 -0.129 -9.156 1 96.06 108 CYS A CA 1
ATOM 839 C C . CYS A 1 108 ? -16.75 -1.389 -8.508 1 96.06 108 CYS A C 1
ATOM 841 O O . CYS A 1 108 ? -17.094 -1.713 -7.371 1 96.06 108 CYS A O 1
ATOM 843 N N . LYS A 1 109 ? -15.961 -2.109 -9.266 1 96.75 109 LYS A N 1
ATOM 844 C CA . LYS A 1 109 ? -15.328 -3.318 -8.742 1 96.75 109 LYS A CA 1
ATOM 845 C C . LYS A 1 109 ? -13.938 -3.018 -8.203 1 96.75 109 LYS A C 1
ATOM 847 O O . LYS A 1 109 ? -13.125 -2.377 -8.875 1 96.75 109 LYS A O 1
ATOM 852 N N . MET A 1 110 ? -13.703 -3.438 -6.988 1 97.38 110 MET A N 1
ATOM 853 C CA . MET A 1 110 ? -12.414 -3.227 -6.332 1 97.38 110 MET A CA 1
ATOM 854 C C . MET A 1 110 ? -11.703 -4.555 -6.082 1 97.38 110 MET A C 1
ATOM 856 O O . MET A 1 110 ? -12.336 -5.531 -5.676 1 97.38 110 MET A O 1
ATOM 860 N N . VAL A 1 111 ? -10.461 -4.641 -6.336 1 96.88 111 VAL A N 1
ATOM 861 C CA . VAL A 1 111 ? -9.641 -5.781 -5.953 1 96.88 111 VAL A CA 1
ATOM 862 C C . VAL A 1 111 ? -9.125 -5.594 -4.531 1 96.88 111 VAL A C 1
ATOM 864 O O . VAL A 1 111 ? -8.625 -4.52 -4.18 1 96.88 111 VAL A O 1
ATOM 867 N N . ILE A 1 112 ? -9.281 -6.551 -3.711 1 97.56 112 ILE A N 1
ATOM 868 C CA . ILE A 1 112 ? -8.797 -6.508 -2.336 1 97.56 112 ILE A CA 1
ATOM 869 C C . ILE A 1 112 ? -7.473 -7.266 -2.234 1 97.56 112 ILE A C 1
ATOM 871 O O . ILE A 1 112 ? -7.414 -8.461 -2.523 1 97.56 112 ILE A O 1
ATOM 875 N N . LEU A 1 113 ? -6.496 -6.527 -1.843 1 96.69 113 LEU A N 1
ATOM 876 C CA . LEU A 1 113 ? -5.156 -7.086 -1.684 1 96.69 113 LEU A CA 1
ATOM 877 C C . LEU A 1 113 ? -4.734 -7.066 -0.219 1 96.69 113 LEU A C 1
ATOM 879 O O . LEU A 1 113 ? -5.277 -6.305 0.581 1 96.69 113 LEU A O 1
ATOM 883 N N . GLY A 1 114 ? -3.828 -7.977 0.109 1 96.75 114 GLY A N 1
ATOM 884 C CA . GLY A 1 114 ? -3.338 -8.031 1.478 1 96.75 114 GLY A CA 1
ATOM 885 C C . GLY A 1 114 ? -1.827 -8.133 1.567 1 96.75 114 GLY A C 1
ATOM 886 O O . GLY A 1 114 ? -1.197 -8.828 0.767 1 96.75 114 GLY A O 1
ATOM 887 N N . ASP A 1 115 ? -1.261 -7.469 2.42 1 96.69 115 ASP A N 1
ATOM 888 C CA . ASP A 1 115 ? 0.136 -7.543 2.838 1 96.69 115 ASP A CA 1
ATOM 889 C C . ASP A 1 115 ? 0.249 -7.809 4.336 1 96.69 115 ASP A C 1
ATOM 891 O O . ASP A 1 115 ? -0.178 -6.988 5.152 1 96.69 115 ASP A O 1
ATOM 895 N N . GLU A 1 116 ? 0.797 -8.883 4.625 1 95.12 116 GLU A N 1
ATOM 896 C CA . GLU A 1 116 ? 0.815 -9.328 6.016 1 95.12 116 GLU A CA 1
ATOM 897 C C . GLU A 1 116 ? 1.507 -8.305 6.914 1 95.12 116 GLU A C 1
ATOM 899 O O . GLU A 1 116 ? 1.212 -8.219 8.109 1 95.12 116 GLU A O 1
ATOM 904 N N . LYS A 1 117 ? 2.348 -7.496 6.383 1 92.06 117 LYS A N 1
ATOM 905 C CA . LYS A 1 117 ? 3.074 -6.504 7.176 1 92.06 117 LYS A CA 1
ATOM 906 C C . LYS A 1 117 ? 2.379 -5.148 7.129 1 92.06 117 LYS A C 1
ATOM 908 O O . LYS A 1 117 ? 2.545 -4.328 8.031 1 92.06 117 LYS A O 1
ATOM 913 N N . GLU A 1 118 ? 1.532 -4.863 6.102 1 93.31 118 GLU A N 1
ATOM 914 C CA . GLU A 1 118 ? 1.074 -3.496 5.871 1 93.31 118 GLU A CA 1
ATOM 915 C C . GLU A 1 118 ? -0.444 -3.396 5.98 1 93.31 118 GLU A C 1
ATOM 917 O O . GLU A 1 118 ? -0.99 -2.303 6.141 1 93.31 118 GLU A O 1
ATOM 922 N N . GLY A 1 119 ? -1.126 -4.512 5.824 1 95.69 119 GLY A N 1
ATOM 923 C CA . GLY A 1 119 ? -2.578 -4.477 5.879 1 95.69 119 GLY A CA 1
ATOM 924 C C . GLY A 1 119 ? -3.234 -4.684 4.527 1 95.69 119 GLY A C 1
ATOM 925 O O . GLY A 1 119 ? -2.742 -5.461 3.707 1 95.69 119 GLY A O 1
ATOM 926 N N . LEU A 1 120 ? -4.367 -4.07 4.305 1 98.12 120 LEU A N 1
ATOM 927 C CA . LEU A 1 120 ? -5.156 -4.32 3.104 1 98.12 120 LEU A CA 1
ATOM 928 C C . LEU A 1 120 ? -5.02 -3.164 2.117 1 98.12 120 LEU A C 1
ATOM 930 O O . LEU A 1 120 ? -4.801 -2.02 2.521 1 98.12 120 LEU A O 1
ATOM 934 N N . ALA A 1 121 ? -5.164 -3.438 0.925 1 97.94 121 ALA A N 1
ATOM 935 C CA . ALA A 1 121 ? -5.215 -2.443 -0.145 1 97.94 121 ALA A CA 1
ATOM 936 C C . ALA A 1 121 ? -6.43 -2.66 -1.038 1 97.94 121 ALA A C 1
ATOM 938 O O . ALA A 1 121 ? -6.844 -3.799 -1.269 1 97.94 121 ALA A O 1
ATOM 939 N N . LEU A 1 122 ? -7.027 -1.652 -1.477 1 97.94 122 LEU A N 1
ATOM 940 C CA . LEU A 1 122 ? -8.133 -1.646 -2.424 1 97.94 122 LEU A CA 1
ATOM 941 C C . LEU A 1 122 ? -7.758 -0.899 -3.699 1 97.94 122 LEU A C 1
ATOM 943 O O . LEU A 1 122 ? -7.344 0.262 -3.643 1 97.94 122 LEU A O 1
ATOM 947 N N . VAL A 1 123 ? -7.914 -1.52 -4.742 1 96.44 123 VAL A N 1
ATOM 948 C CA . VAL A 1 123 ? -7.602 -0.924 -6.039 1 96.44 123 VAL A CA 1
ATOM 949 C C . VAL A 1 123 ? -8.75 -1.173 -7.012 1 96.44 123 VAL A C 1
ATOM 951 O O . VAL A 1 123 ? -9.344 -2.254 -7.02 1 96.44 123 VAL A O 1
ATOM 954 N N . ARG A 1 124 ? -8.969 -0.206 -7.762 1 95.25 124 ARG A N 1
ATOM 955 C CA . ARG A 1 124 ? -9.984 -0.434 -8.781 1 95.25 124 ARG A CA 1
ATOM 956 C C . ARG A 1 124 ? -9.602 -1.605 -9.68 1 95.25 124 ARG A C 1
ATOM 958 O O . ARG A 1 124 ? -8.453 -1.706 -10.133 1 95.25 124 ARG A O 1
ATOM 965 N N . ALA A 1 125 ? -10.555 -2.463 -10.047 1 94.75 125 ALA A N 1
ATOM 966 C CA . ALA A 1 125 ? -10.289 -3.684 -10.805 1 94.75 125 ALA A CA 1
ATOM 967 C C . ALA A 1 125 ? -9.758 -3.357 -12.203 1 94.75 125 ALA A C 1
ATOM 969 O O . ALA A 1 125 ? -8.844 -4.023 -12.695 1 94.75 125 ALA A O 1
ATOM 970 N N . ASP A 1 126 ? -10.367 -2.346 -12.805 1 92.69 126 ASP A N 1
ATOM 971 C CA . ASP A 1 126 ? -9.953 -2.006 -14.164 1 92.69 126 ASP A CA 1
ATOM 972 C C . ASP A 1 126 ? -8.508 -1.505 -14.195 1 92.69 126 ASP A C 1
ATOM 974 O O . ASP A 1 126 ? -7.746 -1.847 -15.102 1 92.69 126 ASP A O 1
ATOM 978 N N . LYS A 1 127 ? -8.125 -0.7 -13.219 1 92.94 127 LYS A N 1
ATOM 979 C CA . LYS A 1 127 ? -6.754 -0.2 -13.133 1 92.94 127 LYS A CA 1
ATOM 980 C C . LYS A 1 127 ? -5.773 -1.328 -12.82 1 92.94 127 LYS A C 1
ATOM 982 O O . LYS A 1 127 ? -4.684 -1.388 -13.391 1 92.94 127 LYS A O 1
ATOM 987 N N . PHE A 1 128 ? -6.152 -2.154 -12 1 93.81 128 PHE A N 1
ATOM 988 C CA . PHE A 1 128 ? -5.332 -3.297 -11.617 1 93.81 128 PHE A CA 1
ATOM 989 C C . PHE A 1 128 ? -5.074 -4.199 -12.82 1 93.81 128 PHE A C 1
ATOM 991 O O . PHE A 1 128 ? -3.936 -4.598 -13.07 1 93.81 128 PHE A O 1
ATOM 998 N N . GLU A 1 129 ? -6.086 -4.527 -13.492 1 91.69 129 GLU A N 1
ATOM 999 C CA . GLU A 1 129 ? -5.988 -5.387 -14.672 1 91.69 129 GLU A CA 1
ATOM 1000 C C . GLU A 1 129 ? -5.059 -4.785 -15.719 1 91.69 129 GLU A C 1
ATOM 1002 O O . GLU A 1 129 ? -4.25 -5.492 -16.328 1 91.69 129 GLU A O 1
ATOM 1007 N N . LYS A 1 130 ? -5.277 -3.523 -15.93 1 91.88 130 LYS A N 1
ATOM 1008 C CA . LYS A 1 130 ? -4.426 -2.844 -16.906 1 91.88 130 LYS A CA 1
ATOM 1009 C C . LYS A 1 130 ? -2.957 -2.932 -16.5 1 91.88 130 LYS A C 1
ATOM 1011 O O . LYS A 1 130 ? -2.094 -3.193 -17.344 1 91.88 130 LYS A O 1
ATOM 1016 N N . ARG A 1 131 ? -2.672 -2.75 -15.234 1 91.56 131 ARG A N 1
ATOM 1017 C CA . ARG A 1 131 ? -1.306 -2.807 -14.727 1 91.56 131 ARG A CA 1
ATOM 1018 C C . ARG A 1 131 ? -0.709 -4.199 -14.914 1 91.56 131 ARG A C 1
ATOM 1020 O O . ARG A 1 131 ? 0.446 -4.332 -15.32 1 91.56 131 ARG A O 1
ATOM 1027 N N . ILE A 1 132 ? -1.49 -5.195 -14.617 1 90.25 132 ILE A N 1
ATOM 1028 C CA . ILE A 1 132 ? -1.027 -6.574 -14.75 1 90.25 132 ILE A CA 1
ATOM 1029 C C . ILE A 1 132 ? -0.764 -6.891 -16.219 1 90.25 132 ILE A C 1
ATOM 1031 O O . ILE A 1 132 ? 0.254 -7.5 -16.562 1 90.25 132 ILE A O 1
ATOM 1035 N N . LYS A 1 133 ? -1.664 -6.5 -17.047 1 89 133 LYS A N 1
ATOM 1036 C CA . LYS A 1 133 ? -1.507 -6.746 -18.484 1 89 133 LYS A CA 1
ATOM 1037 C C . LYS A 1 133 ? -0.244 -6.078 -19.016 1 89 133 LYS A C 1
ATOM 1039 O O . LYS A 1 133 ? 0.479 -6.668 -19.828 1 89 133 LYS A O 1
ATOM 1044 N N . ASP A 1 134 ? -0.078 -4.859 -18.547 1 91.19 134 ASP A N 1
ATOM 1045 C CA . ASP A 1 134 ? 1.122 -4.137 -18.953 1 91.19 134 ASP A CA 1
ATOM 1046 C C . ASP A 1 134 ? 2.385 -4.871 -18.5 1 91.19 134 ASP A C 1
ATOM 1048 O O . ASP A 1 134 ? 3.348 -4.984 -19.266 1 91.19 134 ASP A O 1
ATOM 1052 N N . VAL A 1 135 ? 2.314 -5.41 -17.344 1 89.75 135 VAL A N 1
ATOM 1053 C CA . VAL A 1 135 ? 3.461 -6.113 -16.766 1 89.75 135 VAL A CA 1
ATOM 1054 C C . VAL A 1 135 ? 3.709 -7.402 -17.547 1 89.75 135 VAL A C 1
ATOM 1056 O O . VAL A 1 135 ? 4.848 -7.711 -17.906 1 89.75 135 VAL A O 1
ATOM 1059 N N . LEU A 1 136 ? 2.664 -8.117 -17.797 1 86.56 136 LEU A N 1
ATOM 1060 C CA . LEU A 1 136 ? 2.789 -9.383 -18.516 1 86.56 136 LEU A CA 1
ATOM 1061 C C . LEU A 1 136 ? 3.264 -9.156 -19.938 1 86.56 136 LEU A C 1
ATOM 1063 O O . LEU A 1 136 ? 4.113 -9.898 -20.438 1 86.56 136 LEU A O 1
ATOM 1067 N N . THR A 1 137 ? 2.713 -8.164 -20.547 1 87.75 137 THR A N 1
ATOM 1068 C CA . THR A 1 137 ? 3.111 -7.836 -21.906 1 87.75 137 THR A CA 1
ATOM 1069 C C . THR A 1 137 ? 4.59 -7.469 -21.969 1 87.75 137 THR A C 1
ATOM 1071 O O . THR A 1 137 ? 5.316 -7.918 -22.844 1 87.75 137 THR A O 1
ATOM 1074 N N . ASN A 1 138 ? 5.008 -6.691 -20.984 1 89.19 138 ASN A N 1
ATOM 1075 C CA . ASN A 1 138 ? 6.406 -6.27 -20.938 1 89.19 138 ASN A CA 1
ATOM 1076 C C . ASN A 1 138 ? 7.336 -7.457 -20.688 1 89.19 138 ASN A C 1
ATOM 1078 O O . ASN A 1 138 ? 8.508 -7.422 -21.078 1 89.19 138 ASN A O 1
ATOM 1082 N N . ALA A 1 139 ? 6.801 -8.5 -20.094 1 86.69 139 ALA A N 1
ATOM 1083 C CA . ALA A 1 139 ? 7.57 -9.711 -19.828 1 86.69 139 ALA A CA 1
ATOM 1084 C C . ALA A 1 139 ? 7.496 -10.68 -21 1 86.69 139 ALA A C 1
ATOM 1086 O O . ALA A 1 139 ? 8.008 -11.805 -20.922 1 86.69 139 ALA A O 1
ATOM 1087 N N . GLY A 1 140 ? 6.805 -10.25 -22.062 1 82.69 140 GLY A N 1
ATOM 1088 C CA . GLY A 1 140 ? 6.73 -11.055 -23.266 1 82.69 140 GLY A CA 1
ATOM 1089 C C . GLY A 1 140 ? 5.613 -12.078 -23.234 1 82.69 140 GLY A C 1
ATOM 1090 O O . GLY A 1 140 ? 5.672 -13.086 -23.953 1 82.69 140 GLY A O 1
ATOM 1091 N N . MET A 1 141 ? 4.723 -11.898 -22.281 1 82.5 141 MET A N 1
ATOM 1092 C CA . MET A 1 141 ? 3.639 -12.867 -22.172 1 82.5 141 MET A CA 1
ATOM 1093 C C . MET A 1 141 ? 2.371 -12.344 -22.844 1 82.5 141 MET A C 1
ATOM 1095 O O . MET A 1 141 ? 2.113 -11.141 -22.828 1 82.5 141 MET A O 1
ATOM 1099 N N . ASP A 1 142 ? 1.764 -13.203 -23.703 1 72.06 142 ASP A N 1
ATOM 1100 C CA . ASP A 1 142 ? 0.54 -12.828 -24.406 1 72.06 142 ASP A CA 1
ATOM 1101 C C . ASP A 1 142 ? -0.658 -12.828 -23.469 1 72.06 142 ASP A C 1
ATOM 1103 O O . ASP A 1 142 ? -0.917 -13.812 -22.781 1 72.06 142 ASP A O 1
ATOM 1107 N N . THR A 1 143 ? -1.166 -11.781 -23.062 1 66 143 THR A N 1
ATOM 1108 C CA . THR A 1 143 ? -2.332 -11.688 -22.188 1 66 143 THR A CA 1
ATOM 1109 C C . THR A 1 143 ? -3.619 -11.867 -22.984 1 66 143 THR A C 1
ATOM 1111 O O . THR A 1 143 ? -4.719 -11.781 -22.422 1 66 143 THR A O 1
ATOM 1114 N N . ASN A 1 144 ? -3.52 -11.953 -24.281 1 57.25 144 ASN A N 1
ATOM 1115 C CA . ASN A 1 144 ? -4.703 -12.156 -25.125 1 57.25 144 ASN A CA 1
ATOM 1116 C C . ASN A 1 144 ? -5.27 -13.562 -24.953 1 57.25 144 ASN A C 1
ATOM 1118 O O . ASN A 1 144 ? -4.684 -14.531 -25.438 1 57.25 144 ASN A O 1
ATOM 1122 N N . ILE A 1 145 ? -5.609 -14.039 -23.844 1 50.38 145 ILE A N 1
ATOM 1123 C CA . ILE A 1 145 ? -6.336 -15.297 -23.797 1 50.38 145 ILE A CA 1
ATOM 1124 C C . ILE A 1 145 ? -7.48 -15.273 -24.812 1 50.38 145 ILE A C 1
ATOM 1126 O O . ILE A 1 145 ? -8.398 -14.453 -24.688 1 50.38 145 ILE A O 1
ATOM 1130 N N . GLU A 1 146 ? -7.359 -15.68 -25.938 1 39.38 146 GLU A N 1
ATOM 1131 C CA . GLU A 1 146 ? -8.438 -15.984 -26.875 1 39.38 146 GLU A CA 1
ATOM 1132 C C . GLU A 1 146 ? -9.562 -16.75 -26.188 1 39.38 146 GLU A C 1
ATOM 1134 O O . GLU A 1 146 ? -9.305 -17.641 -25.375 1 39.38 146 GLU A O 1
ATOM 1139 N N . LYS A 1 147 ? -10.914 -16.234 -26.172 1 42.47 147 LYS A N 1
ATOM 1140 C CA . LYS A 1 147 ? -12.156 -16.984 -26.078 1 42.47 147 LYS A CA 1
ATOM 1141 C C . LYS A 1 147 ? -12.023 -18.359 -26.734 1 42.47 147 LYS A C 1
ATOM 1143 O O . LYS A 1 147 ? -11.977 -18.453 -27.953 1 42.47 147 LYS A O 1
ATOM 1148 N N . SER A 1 148 ? -11.172 -19.109 -26.297 1 27.83 148 SER A N 1
ATOM 1149 C CA . SER A 1 148 ? -11.445 -20.406 -26.938 1 27.83 148 SER A CA 1
ATOM 1150 C C . SER A 1 148 ? -12.922 -20.766 -26.812 1 27.83 148 SER A C 1
ATOM 1152 O O . SER A 1 148 ? -13.453 -20.906 -25.719 1 27.83 148 SER A O 1
ATOM 1154 N N . LYS A 1 149 ? -13.719 -20.438 -27.781 1 32.91 149 LYS A N 1
ATOM 1155 C CA . LYS A 1 149 ? -14.953 -21.141 -28.094 1 32.91 149 LYS A CA 1
ATOM 1156 C C . LYS A 1 149 ? -14.742 -22.656 -28.016 1 32.91 149 LYS A C 1
ATOM 1158 O O . LYS A 1 149 ? -13.742 -23.172 -28.516 1 32.91 149 LYS A O 1
ATOM 1163 N N . MET B 1 1 ? -1.393 -25.812 -14.898 1 80.88 1 MET B N 1
ATOM 1164 C CA . MET B 1 1 ? -1.432 -24.938 -13.742 1 80.88 1 MET B CA 1
ATOM 1165 C C . MET B 1 1 ? -0.023 -24.547 -13.305 1 80.88 1 MET B C 1
ATOM 1167 O O . MET B 1 1 ? 0.384 -23.391 -13.461 1 80.88 1 MET B O 1
ATOM 1171 N N . LEU B 1 2 ? 0.834 -25.531 -13.117 1 91.56 2 LEU B N 1
ATOM 1172 C CA . LEU B 1 2 ? 2.191 -25.297 -12.641 1 91.56 2 LEU B CA 1
ATOM 1173 C C . LEU B 1 2 ? 3.076 -24.75 -13.75 1 91.56 2 LEU B C 1
ATOM 1175 O O . LEU B 1 2 ? 3.814 -23.781 -13.547 1 91.56 2 LEU B O 1
ATOM 1179 N N . LYS B 1 3 ? 2.871 -25.312 -14.938 1 93.88 3 LYS B N 1
ATOM 1180 C CA . LYS B 1 3 ? 3.744 -24.922 -16.031 1 93.88 3 LYS B CA 1
ATOM 1181 C C . LYS B 1 3 ? 3.566 -23.438 -16.375 1 93.88 3 LYS B C 1
ATOM 1183 O O . LYS B 1 3 ? 4.539 -22.75 -16.656 1 93.88 3 LYS B O 1
ATOM 1188 N N . GLU B 1 4 ? 2.318 -23.016 -16.344 1 92.38 4 GLU B N 1
ATOM 1189 C CA . GLU B 1 4 ? 2.061 -21.609 -16.625 1 92.38 4 GLU B CA 1
ATOM 1190 C C . GLU B 1 4 ? 2.709 -20.703 -15.586 1 92.38 4 GLU B C 1
ATOM 1192 O O . GLU B 1 4 ? 3.252 -19.656 -15.922 1 92.38 4 GLU B O 1
ATOM 1197 N N . ASN B 1 5 ? 2.623 -21.062 -14.312 1 94.75 5 ASN B N 1
ATOM 1198 C CA . ASN B 1 5 ? 3.232 -20.281 -13.234 1 94.75 5 ASN B CA 1
ATOM 1199 C C . ASN B 1 5 ? 4.75 -20.234 -13.375 1 94.75 5 ASN B C 1
ATOM 1201 O O . ASN B 1 5 ? 5.359 -19.188 -13.133 1 94.75 5 ASN B O 1
ATOM 1205 N N . LEU B 1 6 ? 5.32 -21.344 -13.805 1 96.19 6 LEU B N 1
ATOM 1206 C CA . LEU B 1 6 ? 6.766 -21.391 -13.992 1 96.19 6 LEU B CA 1
ATOM 1207 C C . LEU B 1 6 ? 7.199 -20.438 -15.094 1 96.19 6 LEU B C 1
ATOM 1209 O O . LEU B 1 6 ? 8.18 -19.703 -14.93 1 96.19 6 LEU B O 1
ATOM 1213 N N . ILE B 1 7 ? 6.422 -20.469 -16.141 1 94.38 7 ILE B N 1
ATOM 1214 C CA . ILE B 1 7 ? 6.73 -19.594 -17.266 1 94.38 7 ILE B CA 1
ATOM 1215 C C . ILE B 1 7 ? 6.586 -18.141 -16.844 1 94.38 7 ILE B C 1
ATOM 1217 O O . ILE B 1 7 ? 7.48 -17.328 -17.094 1 94.38 7 ILE B O 1
ATOM 1221 N N . MET B 1 8 ? 5.555 -17.844 -16.172 1 93.62 8 MET B N 1
ATOM 1222 C CA . MET B 1 8 ? 5.277 -16.469 -15.766 1 93.62 8 MET B CA 1
ATOM 1223 C C . MET B 1 8 ? 6.348 -15.961 -14.805 1 93.62 8 MET B C 1
ATOM 1225 O O . MET B 1 8 ? 6.887 -14.867 -14.992 1 93.62 8 MET B O 1
ATOM 1229 N N . LEU B 1 9 ? 6.625 -16.672 -13.82 1 95.44 9 LEU B N 1
ATOM 1230 C CA . LEU B 1 9 ? 7.59 -16.266 -12.805 1 95.44 9 LEU B CA 1
ATOM 1231 C C . LEU B 1 9 ? 8.977 -16.078 -13.414 1 95.44 9 LEU B C 1
ATOM 1233 O O . LEU B 1 9 ? 9.656 -15.094 -13.125 1 95.44 9 LEU B O 1
ATOM 1237 N N . ARG B 1 10 ? 9.359 -17.047 -14.242 1 96.5 10 ARG B N 1
ATOM 1238 C CA . ARG B 1 10 ? 10.672 -16.969 -14.891 1 96.5 10 ARG B CA 1
ATOM 1239 C C . ARG B 1 10 ? 10.781 -15.688 -15.719 1 96.5 10 ARG B C 1
ATOM 1241 O O . ARG B 1 10 ? 11.766 -14.953 -15.602 1 96.5 10 ARG B O 1
ATOM 1248 N N . LYS B 1 11 ? 9.781 -15.43 -16.484 1 94.75 11 LYS B N 1
ATOM 1249 C CA . LYS B 1 11 ? 9.789 -14.266 -17.375 1 94.75 11 LYS B CA 1
ATOM 1250 C C . LYS B 1 11 ? 9.734 -12.969 -16.578 1 94.75 11 LYS B C 1
ATOM 1252 O O . LYS B 1 11 ? 10.406 -11.992 -16.922 1 94.75 11 LYS B O 1
ATOM 1257 N N . LEU B 1 12 ? 9.016 -12.945 -15.516 1 93.75 12 LEU B N 1
ATOM 1258 C CA . LEU B 1 12 ? 8.906 -11.758 -14.68 1 93.75 12 LEU B CA 1
ATOM 1259 C C . LEU B 1 12 ? 10.242 -11.438 -14.016 1 93.75 12 LEU B C 1
ATOM 1261 O O . LEU B 1 12 ? 10.57 -10.266 -13.805 1 93.75 12 LEU B O 1
ATOM 1265 N N . LYS B 1 13 ? 10.961 -12.5 -13.695 1 95 13 LYS B N 1
ATOM 1266 C CA . LYS B 1 13 ? 12.266 -12.312 -13.07 1 95 13 LYS B CA 1
ATOM 1267 C C . LYS B 1 13 ? 13.352 -12.078 -14.117 1 95 13 LYS B C 1
ATOM 1269 O O . LYS B 1 13 ? 14.5 -11.805 -13.781 1 95 13 LYS B O 1
ATOM 1274 N N . GLY B 1 14 ? 12.938 -12.312 -15.367 1 94.19 14 GLY B N 1
ATOM 1275 C CA . GLY B 1 14 ? 13.867 -12.086 -16.453 1 94.19 14 GLY B CA 1
ATOM 1276 C C . GLY B 1 14 ? 14.844 -13.227 -16.656 1 94.19 14 GLY B C 1
ATOM 1277 O O . GLY B 1 14 ? 15.93 -13.031 -17.219 1 94.19 14 GLY B O 1
ATOM 1278 N N . PHE B 1 15 ? 14.531 -14.32 -16.203 1 96.62 15 PHE B N 1
ATOM 1279 C CA . PHE B 1 15 ? 15.43 -15.461 -16.328 1 96.62 15 PHE B CA 1
ATOM 1280 C C . PHE B 1 15 ? 15.18 -16.203 -17.625 1 96.62 15 PHE B C 1
ATOM 1282 O O . PHE B 1 15 ? 14.031 -16.344 -18.062 1 96.62 15 PHE B O 1
ATOM 1289 N N . SER B 1 16 ? 16.219 -16.703 -18.203 1 97.25 16 SER B N 1
ATOM 1290 C CA . SER B 1 16 ? 16.094 -17.766 -19.203 1 97.25 16 SER B CA 1
ATOM 1291 C C . SER B 1 16 ? 15.891 -19.125 -18.547 1 97.25 16 SER B C 1
ATOM 1293 O O . SER B 1 16 ? 16.047 -19.25 -17.328 1 97.25 16 SER B O 1
ATOM 1295 N N . GLN B 1 17 ? 15.516 -20.047 -19.391 1 97.75 17 GLN B N 1
ATOM 1296 C CA . GLN B 1 17 ? 15.391 -21.391 -18.844 1 97.75 17 GLN B CA 1
ATOM 1297 C C . GLN B 1 17 ? 16.719 -21.906 -18.312 1 97.75 17 GLN B C 1
ATOM 1299 O O . GLN B 1 17 ? 16.766 -22.594 -17.297 1 97.75 17 GLN B O 1
ATOM 1304 N N . GLU B 1 18 ? 17.797 -21.547 -18.984 1 98.25 18 GLU B N 1
ATOM 1305 C CA . GLU B 1 18 ? 19.141 -21.938 -18.562 1 98.25 18 GLU B CA 1
ATOM 1306 C C . GLU B 1 18 ? 19.516 -21.328 -17.219 1 98.25 18 GLU B C 1
ATOM 1308 O O . GLU B 1 18 ? 20 -22.031 -16.328 1 98.25 18 GLU B O 1
ATOM 1313 N N . GLU B 1 19 ? 19.234 -20.094 -17.062 1 98.19 19 GLU B N 1
ATOM 1314 C CA . GLU B 1 19 ? 19.594 -19.375 -15.836 1 98.19 19 GLU B CA 1
ATOM 1315 C C . GLU B 1 19 ? 18.875 -19.953 -14.625 1 98.19 19 GLU B C 1
ATOM 1317 O O . GLU B 1 19 ? 19.484 -20.188 -13.586 1 98.19 19 GLU B O 1
ATOM 1322 N N . ILE B 1 20 ? 17.578 -20.172 -14.766 1 98.31 20 ILE B N 1
ATOM 1323 C CA . ILE B 1 20 ? 16.828 -20.672 -13.625 1 98.31 20 ILE B CA 1
ATOM 1324 C C . ILE B 1 20 ? 17.219 -22.125 -13.352 1 98.31 20 ILE B C 1
ATOM 1326 O O . ILE B 1 20 ? 17.297 -22.547 -12.195 1 98.31 20 ILE B O 1
ATOM 1330 N N . ALA B 1 21 ? 17.438 -22.891 -14.359 1 98.31 21 ALA B N 1
ATOM 1331 C CA . ALA B 1 21 ? 17.875 -24.266 -14.188 1 98.31 21 ALA B CA 1
ATOM 1332 C C . ALA B 1 21 ? 19.172 -24.344 -13.383 1 98.31 21 ALA B C 1
ATOM 1334 O O . ALA B 1 21 ? 19.312 -25.156 -12.477 1 98.31 21 ALA B O 1
ATOM 1335 N N . GLU B 1 22 ? 20.062 -23.469 -13.703 1 97.94 22 GLU B N 1
ATOM 1336 C CA . GLU B 1 22 ? 21.344 -23.391 -13 1 97.94 22 GLU B CA 1
ATOM 1337 C C . GLU B 1 22 ? 21.141 -23.031 -11.531 1 97.94 22 GLU B C 1
ATOM 1339 O O . GLU B 1 22 ? 21.781 -23.609 -10.648 1 97.94 22 GLU B O 1
ATOM 1344 N N . LYS B 1 23 ? 20.281 -22.125 -11.281 1 97.19 23 LYS B N 1
ATOM 1345 C CA . LYS B 1 23 ? 20.031 -21.641 -9.93 1 97.19 23 LYS B CA 1
ATOM 1346 C C . LYS B 1 23 ? 19.516 -22.75 -9.031 1 97.19 23 LYS B C 1
ATOM 1348 O O . LYS B 1 23 ? 19.75 -22.75 -7.82 1 97.19 23 LYS B O 1
ATOM 1353 N N . ILE B 1 24 ? 18.828 -23.688 -9.664 1 97.25 24 ILE B N 1
ATOM 1354 C CA . ILE B 1 24 ? 18.266 -24.734 -8.812 1 97.25 24 ILE B CA 1
ATOM 1355 C C . ILE B 1 24 ? 18.969 -26.062 -9.078 1 97.25 24 ILE B C 1
ATOM 1357 O O . ILE B 1 24 ? 18.469 -27.109 -8.68 1 97.25 24 ILE B O 1
ATOM 1361 N N . ASP B 1 25 ? 19.953 -26.047 -9.82 1 96.75 25 ASP B N 1
ATOM 1362 C CA . ASP B 1 25 ? 20.906 -27.156 -10 1 96.75 25 ASP B CA 1
ATOM 1363 C C . ASP B 1 25 ? 20.266 -28.297 -10.773 1 96.75 25 ASP B C 1
ATOM 1365 O O . ASP B 1 25 ? 20.297 -29.453 -10.32 1 96.75 25 ASP B O 1
ATOM 1369 N N . ILE B 1 26 ? 19.688 -27.984 -11.914 1 97.62 26 ILE B N 1
ATOM 1370 C CA . ILE B 1 26 ? 19.188 -29 -12.844 1 97.62 26 ILE B CA 1
ATOM 1371 C C . ILE B 1 26 ? 19.562 -28.609 -14.273 1 97.62 26 ILE B C 1
ATOM 1373 O O . ILE B 1 26 ? 20.109 -27.531 -14.508 1 97.62 26 ILE B O 1
ATOM 1377 N N . SER B 1 27 ? 19.266 -29.484 -15.148 1 97.88 27 SER B N 1
ATOM 1378 C CA . SER B 1 27 ? 19.531 -29.188 -16.547 1 97.88 27 SER B CA 1
ATOM 1379 C C . SER B 1 27 ? 18.438 -28.328 -17.172 1 97.88 27 SER B C 1
ATOM 1381 O O . SER B 1 27 ? 17.266 -28.422 -16.766 1 97.88 27 SER B O 1
ATOM 1383 N N . ARG B 1 28 ? 18.859 -27.547 -18.125 1 98.12 28 ARG B N 1
ATOM 1384 C CA . ARG B 1 28 ? 17.891 -26.766 -18.875 1 98.12 28 ARG B CA 1
ATOM 1385 C C . ARG B 1 28 ? 16.828 -27.656 -19.516 1 98.12 28 ARG B C 1
ATOM 1387 O O . ARG B 1 28 ? 15.656 -27.281 -19.578 1 98.12 28 ARG B O 1
ATOM 1394 N N . GLN B 1 29 ? 17.219 -28.812 -19.984 1 97.88 29 GLN B N 1
ATOM 1395 C CA . GLN B 1 29 ? 16.281 -29.75 -20.609 1 97.88 29 GLN B CA 1
ATOM 1396 C C . GLN B 1 29 ? 15.211 -30.188 -19.625 1 97.88 29 GLN B C 1
ATOM 1398 O O . GLN B 1 29 ? 14.031 -30.234 -19.969 1 97.88 29 GLN B O 1
ATOM 1403 N N . ALA B 1 30 ? 15.68 -30.5 -18.453 1 97.69 30 ALA B N 1
ATOM 1404 C CA . ALA B 1 30 ? 14.742 -30.906 -17.406 1 97.69 30 ALA B CA 1
ATOM 1405 C C . ALA B 1 30 ? 13.75 -29.797 -17.109 1 97.69 30 ALA B C 1
ATOM 1407 O O . ALA B 1 30 ? 12.539 -30.047 -17.016 1 97.69 30 ALA B O 1
ATOM 1408 N N . TYR B 1 31 ? 14.266 -28.594 -16.938 1 98.12 31 TYR B N 1
ATOM 1409 C CA . TYR B 1 31 ? 13.398 -27.453 -16.656 1 98.12 31 TYR B CA 1
ATOM 1410 C C . TYR B 1 31 ? 12.414 -27.219 -17.797 1 98.12 31 TYR B C 1
ATOM 1412 O O . TYR B 1 31 ? 11.242 -26.922 -17.562 1 98.12 31 TYR B O 1
ATOM 1420 N N . GLY B 1 32 ? 12.891 -27.266 -19 1 97.75 32 GLY B N 1
ATOM 1421 C CA . GLY B 1 32 ? 12.039 -27.125 -20.172 1 97.75 32 GLY B CA 1
ATOM 1422 C C . GLY B 1 32 ? 10.867 -28.078 -20.188 1 97.75 32 GLY B C 1
ATOM 1423 O O . GLY B 1 32 ? 9.766 -27.719 -20.609 1 97.75 32 GLY B O 1
ATOM 1424 N N . LYS B 1 33 ? 11.094 -29.297 -19.734 1 97.81 33 LYS B N 1
ATOM 1425 C CA . LYS B 1 33 ? 10.023 -30.297 -19.672 1 97.81 33 LYS B CA 1
ATOM 1426 C C . LYS B 1 33 ? 8.945 -29.875 -18.672 1 97.81 33 LYS B C 1
ATOM 1428 O O . LYS B 1 33 ? 7.77 -30.188 -18.859 1 97.81 33 LYS B O 1
ATOM 1433 N N . TRP B 1 34 ? 9.367 -29.234 -17.594 1 97.56 34 TRP B N 1
ATOM 1434 C CA . TRP B 1 34 ? 8.375 -28.719 -16.656 1 97.56 34 TRP B CA 1
ATOM 1435 C C . TRP B 1 34 ? 7.512 -27.656 -17.312 1 97.56 34 TRP B C 1
ATOM 1437 O O . TRP B 1 34 ? 6.281 -27.688 -17.203 1 97.56 34 TRP B O 1
ATOM 1447 N N . GLU B 1 35 ? 8.125 -26.75 -18.078 1 96.5 35 GLU B N 1
ATOM 1448 C CA . GLU B 1 35 ? 7.402 -25.625 -18.672 1 96.5 35 GLU B CA 1
ATOM 1449 C C . GLU B 1 35 ? 6.555 -26.094 -19.859 1 96.5 35 GLU B C 1
ATOM 1451 O O . GLU B 1 35 ? 5.648 -25.375 -20.297 1 96.5 35 GLU B O 1
ATOM 1456 N N . SER B 1 36 ? 6.879 -27.25 -20.406 1 95.62 36 SER B N 1
ATOM 1457 C CA . SER B 1 36 ? 6.059 -27.812 -21.484 1 95.62 36 SER B CA 1
ATOM 1458 C C . SER B 1 36 ? 4.949 -28.688 -20.922 1 95.62 36 SER B C 1
ATOM 1460 O O . SER B 1 36 ? 4.051 -29.109 -21.656 1 95.62 36 SER B O 1
ATOM 1462 N N . GLY B 1 37 ? 5.066 -29.016 -19.656 1 95.5 37 GLY B N 1
ATOM 1463 C CA . GLY B 1 37 ? 4.047 -29.828 -19.016 1 95.5 37 GLY B CA 1
ATOM 1464 C C . GLY B 1 37 ? 4.316 -31.312 -19.141 1 95.5 37 GLY B C 1
ATOM 1465 O O . GLY B 1 37 ? 3.488 -32.156 -18.734 1 95.5 37 GLY B O 1
ATOM 1466 N N . GLU B 1 38 ? 5.43 -31.672 -19.703 1 96.38 38 GLU B N 1
ATOM 1467 C CA . GLU B 1 38 ? 5.766 -33.094 -19.906 1 96.38 38 GLU B CA 1
ATOM 1468 C C . GLU B 1 38 ? 6.008 -33.781 -18.562 1 96.38 38 GLU B C 1
ATOM 1470 O O . GLU B 1 38 ? 5.629 -34.938 -18.391 1 96.38 38 GLU B O 1
ATOM 1475 N N . THR B 1 39 ? 6.691 -33.125 -17.656 1 96.38 39 THR B N 1
ATOM 1476 C CA . THR B 1 39 ? 6.93 -33.625 -16.297 1 96.38 39 THR B CA 1
ATOM 1477 C C . THR B 1 39 ? 6.684 -32.531 -15.273 1 96.38 39 THR B C 1
ATOM 1479 O O . THR B 1 39 ? 6.387 -31.375 -15.641 1 96.38 39 THR B O 1
ATOM 1482 N N . ILE B 1 40 ? 6.75 -32.938 -14.016 1 96.19 40 ILE B N 1
ATOM 1483 C CA . ILE B 1 40 ? 6.566 -31.969 -12.938 1 96.19 40 ILE B CA 1
ATOM 1484 C C . ILE B 1 40 ? 7.684 -32.125 -11.914 1 96.19 40 ILE B C 1
ATOM 1486 O O . ILE B 1 40 ? 8.156 -33.219 -11.656 1 96.19 40 ILE B O 1
ATOM 1490 N N . PRO B 1 41 ? 8.055 -31.047 -11.359 1 97.12 41 PRO B N 1
ATOM 1491 C CA . PRO B 1 41 ? 9.102 -31.109 -10.344 1 97.12 41 PRO B CA 1
ATOM 1492 C C . PRO B 1 41 ? 8.648 -31.828 -9.078 1 97.12 41 PRO B C 1
ATOM 1494 O O . PRO B 1 41 ? 7.453 -31.859 -8.773 1 97.12 41 PRO B O 1
ATOM 1497 N N . ASP B 1 42 ? 9.633 -32.375 -8.359 1 96 42 ASP B N 1
ATOM 1498 C CA . ASP B 1 42 ? 9.328 -32.906 -7.043 1 96 42 ASP B CA 1
ATOM 1499 C C . ASP B 1 42 ? 9.336 -31.828 -5.973 1 96 42 ASP B C 1
ATOM 1501 O O . ASP B 1 42 ? 9.539 -30.656 -6.277 1 96 42 ASP B O 1
ATOM 1505 N N . ILE B 1 43 ? 9.102 -32.219 -4.766 1 96.12 43 ILE B N 1
ATOM 1506 C CA . ILE B 1 43 ? 8.859 -31.266 -3.684 1 96.12 43 ILE B CA 1
ATOM 1507 C C . ILE B 1 43 ? 10.141 -30.484 -3.385 1 96.12 43 ILE B C 1
ATOM 1509 O O . ILE B 1 43 ? 10.094 -29.297 -3.041 1 96.12 43 ILE B O 1
ATOM 1513 N N . GLU B 1 44 ? 11.258 -31.094 -3.457 1 97.12 44 GLU B N 1
ATOM 1514 C CA . GLU B 1 44 ? 12.531 -30.438 -3.199 1 97.12 44 GLU B CA 1
ATOM 1515 C C . GLU B 1 44 ? 12.789 -29.328 -4.223 1 97.12 44 GLU B C 1
ATOM 1517 O O . GLU B 1 44 ? 13.219 -28.234 -3.859 1 97.12 44 GLU B O 1
ATOM 1522 N N . LYS B 1 45 ? 12.562 -29.656 -5.461 1 97.56 45 LYS B N 1
ATOM 1523 C CA . LYS B 1 45 ? 12.758 -28.656 -6.508 1 97.56 45 LYS B CA 1
ATOM 1524 C C . LYS B 1 45 ? 11.727 -27.531 -6.391 1 97.56 45 LYS B C 1
ATOM 1526 O O . LYS B 1 45 ? 12.039 -26.375 -6.664 1 97.56 45 LYS B O 1
ATOM 1531 N N . CYS B 1 46 ? 10.531 -27.906 -5.973 1 97.38 46 CYS B N 1
ATOM 1532 C CA . CYS B 1 46 ? 9.523 -26.875 -5.734 1 97.38 46 CYS B CA 1
ATOM 1533 C C . CYS B 1 46 ? 9.969 -25.922 -4.641 1 97.38 46 CYS B C 1
ATOM 1535 O O . CYS B 1 46 ? 9.742 -24.703 -4.746 1 97.38 46 CYS B O 1
ATOM 1537 N N . ALA B 1 47 ? 10.594 -26.438 -3.662 1 97.56 47 ALA B N 1
ATOM 1538 C CA . ALA B 1 47 ? 11.078 -25.609 -2.568 1 97.56 47 ALA B CA 1
ATOM 1539 C C . ALA B 1 47 ? 12.156 -24.641 -3.057 1 97.56 47 ALA B C 1
ATOM 1541 O O . ALA B 1 47 ? 12.164 -23.469 -2.684 1 97.56 47 ALA B O 1
ATOM 1542 N N . LEU B 1 48 ? 12.992 -25.125 -3.865 1 97.62 48 LEU B N 1
ATOM 1543 C CA . LEU B 1 48 ? 14.055 -24.281 -4.414 1 97.62 48 LEU B CA 1
ATOM 1544 C C . LEU B 1 48 ? 13.477 -23.188 -5.309 1 97.62 48 LEU B C 1
ATOM 1546 O O . LEU B 1 48 ? 13.898 -22.031 -5.238 1 97.62 48 LEU B O 1
ATOM 1550 N N . LEU B 1 49 ? 12.547 -23.578 -6.09 1 97.81 49 LEU B N 1
ATOM 1551 C CA . LEU B 1 49 ? 11.883 -22.609 -6.953 1 97.81 49 LEU B CA 1
ATOM 1552 C C . LEU B 1 49 ? 11.188 -21.531 -6.125 1 97.81 49 LEU B C 1
ATOM 1554 O O . LEU B 1 49 ? 11.289 -20.328 -6.441 1 97.81 49 LEU B O 1
ATOM 1558 N N . ALA B 1 50 ? 10.508 -21.969 -5.109 1 97.56 50 ALA B N 1
ATOM 1559 C CA . ALA B 1 50 ? 9.805 -21.031 -4.227 1 97.56 50 ALA B CA 1
ATOM 1560 C C . ALA B 1 50 ? 10.773 -20.031 -3.602 1 97.56 50 ALA B C 1
ATOM 1562 O O . ALA B 1 50 ? 10.469 -18.844 -3.502 1 97.56 50 ALA B O 1
ATOM 1563 N N . GLU B 1 51 ? 11.852 -20.484 -3.246 1 97.81 51 GLU B N 1
ATOM 1564 C CA . GLU B 1 51 ? 12.875 -19.641 -2.658 1 97.81 51 GLU B CA 1
ATOM 1565 C C . GLU B 1 51 ? 13.406 -18.641 -3.678 1 97.81 51 GLU B C 1
ATOM 1567 O O . GLU B 1 51 ? 13.5 -17.438 -3.389 1 97.81 51 GLU B O 1
ATOM 1572 N N . VAL B 1 52 ? 13.695 -19.141 -4.875 1 97.5 52 VAL B N 1
ATOM 1573 C CA . VAL B 1 52 ? 14.258 -18.297 -5.922 1 97.5 52 VAL B CA 1
ATOM 1574 C C . VAL B 1 52 ? 13.266 -17.188 -6.277 1 97.5 52 VAL B C 1
ATOM 1576 O O . VAL B 1 52 ? 13.656 -16.031 -6.477 1 97.5 52 VAL B O 1
ATOM 1579 N N . TYR B 1 53 ? 12.008 -17.547 -6.277 1 97.19 53 TYR B N 1
ATOM 1580 C CA . TYR B 1 53 ? 10.992 -16.609 -6.75 1 97.19 53 TYR B CA 1
ATOM 1581 C C . TYR B 1 53 ? 10.391 -15.828 -5.59 1 97.19 53 TYR B C 1
ATOM 1583 O O . TYR B 1 53 ? 9.617 -14.891 -5.801 1 97.19 53 TYR B O 1
ATOM 1591 N N . GLY B 1 54 ? 10.695 -16.188 -4.395 1 97.12 54 GLY B N 1
ATOM 1592 C CA . GLY B 1 54 ? 10.18 -15.492 -3.23 1 97.12 54 GLY B CA 1
ATOM 1593 C C . GLY B 1 54 ? 8.703 -15.758 -2.988 1 97.12 54 GLY B C 1
ATOM 1594 O O . GLY B 1 54 ? 7.957 -14.852 -2.613 1 97.12 54 GLY B O 1
ATOM 1595 N N . ILE B 1 55 ? 8.305 -16.922 -3.299 1 96.75 55 ILE B N 1
ATOM 1596 C CA . ILE B 1 55 ? 6.91 -17.312 -3.121 1 96.75 55 ILE B CA 1
ATOM 1597 C C . ILE B 1 55 ? 6.832 -18.562 -2.262 1 96.75 55 ILE B C 1
ATOM 1599 O O . ILE B 1 55 ? 7.855 -19.078 -1.805 1 96.75 55 ILE B O 1
ATOM 1603 N N . THR B 1 56 ? 5.625 -19.016 -1.967 1 95.5 56 THR B N 1
ATOM 1604 C CA . THR B 1 56 ? 5.434 -20.281 -1.262 1 95.5 56 THR B CA 1
ATOM 1605 C C . THR B 1 56 ? 5.211 -21.422 -2.248 1 95.5 56 THR B C 1
ATOM 1607 O O . THR B 1 56 ? 4.828 -21.188 -3.396 1 95.5 56 THR B O 1
ATOM 1610 N N . ILE B 1 57 ? 5.477 -22.562 -1.818 1 95.5 57 ILE B N 1
ATOM 1611 C CA . ILE B 1 57 ? 5.215 -23.719 -2.65 1 95.5 57 ILE B CA 1
ATOM 1612 C C . ILE B 1 57 ? 3.734 -23.766 -3.027 1 95.5 57 ILE B C 1
ATOM 1614 O O . ILE B 1 57 ? 3.389 -24.078 -4.172 1 95.5 57 ILE B O 1
ATOM 1618 N N . ASP B 1 58 ? 2.895 -23.422 -2.055 1 92.75 58 ASP B N 1
ATOM 1619 C CA . ASP B 1 58 ? 1.454 -23.391 -2.293 1 92.75 58 ASP B CA 1
ATOM 1620 C C . ASP B 1 58 ? 1.107 -22.438 -3.436 1 92.75 58 ASP B C 1
ATOM 1622 O O . ASP B 1 58 ? 0.329 -22.781 -4.324 1 92.75 58 ASP B O 1
ATOM 1626 N N . SER B 1 59 ? 1.735 -21.312 -3.398 1 92.62 59 SER B N 1
ATOM 1627 C CA . SER B 1 59 ? 1.468 -20.328 -4.434 1 92.62 59 SER B CA 1
ATOM 1628 C C . SER B 1 59 ? 1.958 -20.812 -5.797 1 92.62 59 SER B C 1
ATOM 1630 O O . SER B 1 59 ? 1.36 -20.484 -6.828 1 92.62 59 SER B O 1
ATOM 1632 N N . LEU B 1 60 ? 3.01 -21.531 -5.789 1 94.88 60 LEU B N 1
ATOM 1633 C CA . LEU B 1 60 ? 3.611 -22.031 -7.023 1 94.88 60 LEU B CA 1
ATOM 1634 C C . LEU B 1 60 ? 2.635 -22.922 -7.781 1 94.88 60 LEU B C 1
ATOM 1636 O O . LEU B 1 60 ? 2.609 -22.922 -9.016 1 94.88 60 LEU B O 1
ATOM 1640 N N . ILE B 1 61 ? 1.781 -23.609 -7.027 1 91.56 61 ILE B N 1
ATOM 1641 C CA . ILE B 1 61 ? 0.963 -24.625 -7.68 1 91.56 61 ILE B CA 1
ATOM 1642 C C . ILE B 1 61 ? -0.481 -24.141 -7.781 1 91.56 61 ILE B C 1
ATOM 1644 O O . ILE B 1 61 ? -1.358 -24.875 -8.242 1 91.56 61 ILE B O 1
ATOM 1648 N N . ARG B 1 62 ? -0.73 -23.031 -7.309 1 88.44 62 ARG B N 1
ATOM 1649 C CA . ARG B 1 62 ? -2.086 -22.484 -7.348 1 88.44 62 ARG B CA 1
ATOM 1650 C C . ARG B 1 62 ? -2.287 -21.594 -8.562 1 88.44 62 ARG B C 1
ATOM 1652 O O . ARG B 1 62 ? -1.349 -20.938 -9.023 1 88.44 62 ARG B O 1
ATOM 1659 N N . GLU B 1 63 ? -3.533 -21.625 -8.992 1 85.25 63 GLU B N 1
ATOM 1660 C CA . GLU B 1 63 ? -3.9 -20.703 -10.062 1 85.25 63 GLU B CA 1
ATOM 1661 C C . GLU B 1 63 ? -4.5 -19.406 -9.5 1 85.25 63 GLU B C 1
ATOM 1663 O O . GLU B 1 63 ? -5.352 -19.453 -8.609 1 85.25 63 GLU B O 1
ATOM 1668 N N . TYR B 1 64 ? -3.963 -18.375 -9.969 1 83.38 64 TYR B N 1
ATOM 1669 C CA . TYR B 1 64 ? -4.469 -17.078 -9.539 1 83.38 64 TYR B CA 1
ATOM 1670 C C . TYR B 1 64 ? -5.031 -16.297 -10.727 1 83.38 64 TYR B C 1
ATOM 1672 O O . TYR B 1 64 ? -4.461 -16.312 -11.82 1 83.38 64 TYR B O 1
ATOM 1680 N N . GLN B 1 65 ? -6.168 -15.828 -10.484 1 86.12 65 GLN B N 1
ATOM 1681 C CA . GLN B 1 65 ? -6.75 -14.938 -11.492 1 86.12 65 GLN B CA 1
ATOM 1682 C C . GLN B 1 65 ? -7.633 -13.875 -10.844 1 86.12 65 GLN B C 1
ATOM 1684 O O . GLN B 1 65 ? -8.195 -14.102 -9.766 1 86.12 65 GLN B O 1
ATOM 1689 N N . VAL B 1 66 ? -7.641 -12.727 -11.406 1 86 66 VAL B N 1
ATOM 1690 C CA . VAL B 1 66 ? -8.602 -11.68 -11.078 1 86 66 VAL B CA 1
ATOM 1691 C C . VAL B 1 66 ? -9.516 -11.414 -12.273 1 86 66 VAL B C 1
ATOM 1693 O O . VAL B 1 66 ? -9.047 -11.023 -13.344 1 86 66 VAL B O 1
ATOM 1696 N N . GLU B 1 67 ? -10.734 -11.734 -11.992 1 83.31 67 GLU B N 1
ATOM 1697 C CA . GLU B 1 67 ? -11.672 -11.719 -13.109 1 83.31 67 GLU B CA 1
ATOM 1698 C C . GLU B 1 67 ? -11.195 -12.617 -14.25 1 83.31 67 GLU B C 1
ATOM 1700 O O . GLU B 1 67 ? -11.031 -13.828 -14.062 1 83.31 67 GLU B O 1
ATOM 1705 N N . ASN B 1 68 ? -10.773 -12.117 -15.359 1 81.06 68 ASN B N 1
ATOM 1706 C CA . ASN B 1 68 ? -10.344 -12.938 -16.484 1 81.06 68 ASN B CA 1
ATOM 1707 C C . ASN B 1 68 ? -8.867 -12.727 -16.812 1 81.06 68 ASN B C 1
ATOM 1709 O O . ASN B 1 68 ? -8.398 -13.117 -17.875 1 81.06 68 ASN B O 1
ATOM 1713 N N . THR B 1 69 ? -8.227 -12.273 -15.766 1 84.19 69 THR B N 1
ATOM 1714 C CA . THR B 1 69 ? -6.812 -11.984 -15.984 1 84.19 69 THR B CA 1
ATOM 1715 C C . THR B 1 69 ? -5.934 -12.914 -15.148 1 84.19 69 THR B C 1
ATOM 1717 O O . THR B 1 69 ? -6.004 -12.906 -13.922 1 84.19 69 THR B O 1
ATOM 1720 N N . PRO B 1 70 ? -5.172 -13.672 -15.867 1 86 70 PRO B N 1
ATOM 1721 C CA . PRO B 1 70 ? -4.254 -14.523 -15.109 1 86 70 PRO B CA 1
ATOM 1722 C C . PRO B 1 70 ? -3.23 -13.719 -14.305 1 86 70 PRO B C 1
ATOM 1724 O O . PRO B 1 70 ? -2.801 -12.648 -14.742 1 86 70 PRO B O 1
ATOM 1727 N N . MET B 1 71 ? -2.91 -14.32 -13.117 1 88.06 71 MET B N 1
ATOM 1728 C CA . MET B 1 71 ? -1.933 -13.672 -12.25 1 88.06 71 MET B CA 1
ATOM 1729 C C . MET B 1 71 ? -0.792 -14.633 -11.906 1 88.06 71 MET B C 1
ATOM 1731 O O . MET B 1 71 ? -0.998 -15.844 -11.82 1 88.06 71 MET B O 1
ATOM 1735 N N . ALA B 1 72 ? 0.344 -13.992 -11.844 1 89.69 72 ALA B N 1
ATOM 1736 C CA . ALA B 1 72 ? 1.447 -14.773 -11.289 1 89.69 72 ALA B CA 1
ATOM 1737 C C . ALA B 1 72 ? 1.252 -15.008 -9.789 1 89.69 72 ALA B C 1
ATOM 1739 O O . ALA B 1 72 ? 0.562 -14.234 -9.117 1 89.69 72 ALA B O 1
ATOM 1740 N N . PRO B 1 73 ? 1.857 -16.047 -9.352 1 91.94 73 PRO B N 1
ATOM 1741 C CA . PRO B 1 73 ? 1.809 -16.266 -7.902 1 91.94 73 PRO B CA 1
ATOM 1742 C C . PRO B 1 73 ? 2.311 -15.055 -7.113 1 91.94 73 PRO B C 1
ATOM 1744 O O . PRO B 1 73 ? 3.307 -14.438 -7.492 1 91.94 73 PRO B O 1
ATOM 1747 N N . ALA B 1 74 ? 1.556 -14.773 -6.062 1 90.25 74 ALA B N 1
ATOM 1748 C CA . ALA B 1 74 ? 1.92 -13.625 -5.227 1 90.25 74 ALA B CA 1
ATOM 1749 C C . ALA B 1 74 ? 3.146 -13.938 -4.375 1 90.25 74 ALA B C 1
ATOM 1751 O O . ALA B 1 74 ? 3.324 -15.078 -3.924 1 90.25 74 ALA B O 1
ATOM 1752 N N . PRO B 1 75 ? 3.957 -12.906 -4.137 1 93.62 75 PRO B N 1
ATOM 1753 C CA . PRO B 1 75 ? 5.086 -13.102 -3.225 1 93.62 75 PRO B CA 1
ATOM 1754 C C . PRO B 1 75 ? 4.645 -13.508 -1.821 1 93.62 75 PRO B C 1
ATOM 1756 O O . PRO B 1 75 ? 3.475 -13.344 -1.464 1 93.62 75 PRO B O 1
ATOM 1759 N N . GLU B 1 76 ? 5.582 -14.078 -1.124 1 94.56 76 GLU B N 1
ATOM 1760 C CA . GLU B 1 76 ? 5.309 -14.477 0.254 1 94.56 76 GLU B CA 1
ATOM 1761 C C . GLU B 1 76 ? 4.781 -13.305 1.075 1 94.56 76 GLU B C 1
ATOM 1763 O O . GLU B 1 76 ? 5.32 -12.195 1.006 1 94.56 76 GLU B O 1
ATOM 1768 N N . GLY B 1 77 ? 3.672 -13.602 1.767 1 94.94 77 GLY B N 1
ATOM 1769 C CA . GLY B 1 77 ? 3.104 -12.57 2.627 1 94.94 77 GLY B CA 1
ATOM 1770 C C . GLY B 1 77 ? 2.135 -11.656 1.904 1 94.94 77 GLY B C 1
ATOM 1771 O O . GLY B 1 77 ? 1.531 -10.773 2.518 1 94.94 77 GLY B O 1
ATOM 1772 N N . LYS B 1 78 ? 2.045 -11.789 0.622 1 95.56 78 LYS B N 1
ATOM 1773 C CA . LYS B 1 78 ? 1.094 -11.016 -0.166 1 95.56 78 LYS B CA 1
ATOM 1774 C C . LYS B 1 78 ? -0.098 -11.867 -0.591 1 95.56 78 LYS B C 1
ATOM 1776 O O . LYS B 1 78 ? 0.063 -13.039 -0.931 1 95.56 78 LYS B O 1
ATOM 1781 N N . HIS B 1 79 ? -1.251 -11.281 -0.613 1 94 79 HIS B N 1
ATOM 1782 C CA . HIS B 1 79 ? -2.477 -12.023 -0.898 1 94 79 HIS B CA 1
ATOM 1783 C C . HIS B 1 79 ? -3.387 -11.234 -1.836 1 94 79 HIS B C 1
ATOM 1785 O O . HIS B 1 79 ? -3.383 -10 -1.823 1 94 79 HIS B O 1
ATOM 1791 N N . ILE B 1 80 ? -4.105 -11.938 -2.609 1 93.06 80 ILE B N 1
ATOM 1792 C CA . ILE B 1 80 ? -5.199 -11.398 -3.414 1 93.06 80 ILE B CA 1
ATOM 1793 C C . ILE B 1 80 ? -6.512 -12.062 -3.006 1 93.06 80 ILE B C 1
ATOM 1795 O O . ILE B 1 80 ? -6.652 -13.281 -3.092 1 93.06 80 ILE B O 1
ATOM 1799 N N . PHE B 1 81 ? -7.508 -11.305 -2.648 1 94.44 81 PHE B N 1
ATOM 1800 C CA . PHE B 1 81 ? -8.727 -11.875 -2.088 1 94.44 81 PHE B CA 1
ATOM 1801 C C . PHE B 1 81 ? -9.867 -11.805 -3.096 1 94.44 81 PHE B C 1
ATOM 1803 O O . PHE B 1 81 ? -10.984 -12.258 -2.814 1 94.44 81 PHE B O 1
ATOM 1810 N N . GLY B 1 82 ? -9.617 -11.266 -4.227 1 93.06 82 GLY B N 1
ATOM 1811 C CA . GLY B 1 82 ? -10.641 -11.172 -5.258 1 93.06 82 GLY B CA 1
ATOM 1812 C C . GLY B 1 82 ? -11.18 -9.773 -5.441 1 93.06 82 GLY B C 1
ATOM 1813 O O . GLY B 1 82 ? -10.484 -8.789 -5.168 1 93.06 82 GLY B O 1
ATOM 1814 N N . THR B 1 83 ? -12.422 -9.719 -5.988 1 96.06 83 THR B N 1
ATOM 1815 C CA . THR B 1 83 ? -13.047 -8.43 -6.297 1 96.06 83 THR B CA 1
ATOM 1816 C C . THR B 1 83 ? -14.336 -8.258 -5.508 1 96.06 83 THR B C 1
ATOM 1818 O O . THR B 1 83 ? -15.07 -9.219 -5.277 1 96.06 83 THR B O 1
ATOM 1821 N N . VAL B 1 84 ? -14.523 -7.059 -5.102 1 96.94 84 VAL B N 1
ATOM 1822 C CA . VAL B 1 84 ? -15.781 -6.707 -4.445 1 96.94 84 VAL B CA 1
ATOM 1823 C C . VAL B 1 84 ? -16.391 -5.477 -5.117 1 96.94 84 VAL B C 1
ATOM 1825 O O . VAL B 1 84 ? -15.664 -4.645 -5.672 1 96.94 84 VAL B O 1
ATOM 1828 N N . ALA B 1 85 ? -17.672 -5.398 -5.07 1 97.38 85 ALA B N 1
ATOM 1829 C CA . ALA B 1 85 ? -18.359 -4.242 -5.633 1 97.38 85 ALA B CA 1
ATOM 1830 C C . ALA B 1 85 ? -18.656 -3.203 -4.555 1 97.38 85 ALA B C 1
ATOM 1832 O O . ALA B 1 85 ? -19.047 -3.551 -3.434 1 97.38 85 ALA B O 1
ATOM 1833 N N . ILE B 1 86 ? -18.5 -1.95 -4.91 1 97.62 86 ILE B N 1
ATOM 1834 C CA . ILE B 1 86 ? -18.859 -0.85 -4.023 1 97.62 86 ILE B CA 1
ATOM 1835 C C . ILE B 1 86 ? -20.328 -0.504 -4.203 1 97.62 86 ILE B C 1
ATOM 1837 O O . ILE B 1 86 ? -20.828 -0.47 -5.328 1 97.62 86 ILE B O 1
ATOM 1841 N N . SER B 1 87 ? -21.047 -0.312 -3.152 1 97.5 87 SER B N 1
ATOM 1842 C CA . SER B 1 87 ? -22.453 0.093 -3.234 1 97.5 87 SER B CA 1
ATOM 1843 C C . SER B 1 87 ? -22.578 1.582 -3.535 1 97.5 87 SER B C 1
ATOM 1845 O O . SER B 1 87 ? -21.578 2.305 -3.561 1 97.5 87 SER B O 1
ATOM 1847 N N . GLU B 1 88 ? -23.766 2.072 -3.715 1 96.56 88 GLU B N 1
ATOM 1848 C CA . GLU B 1 88 ? -24.047 3.48 -3.992 1 96.56 88 GLU B CA 1
ATOM 1849 C C . GLU B 1 88 ? -23.625 4.363 -2.818 1 96.56 88 GLU B C 1
ATOM 1851 O O . GLU B 1 88 ? -23.25 5.523 -3.006 1 96.56 88 GLU B O 1
ATOM 1856 N N . ARG B 1 89 ? -23.656 3.801 -1.609 1 95.94 89 ARG B N 1
ATOM 1857 C CA . ARG B 1 89 ? -23.328 4.562 -0.41 1 95.94 89 ARG B CA 1
ATOM 1858 C C . ARG B 1 89 ? -21.859 4.367 -0.026 1 95.94 89 ARG B C 1
ATOM 1860 O O . ARG B 1 89 ? -21.453 4.754 1.066 1 95.94 89 ARG B O 1
ATOM 1867 N N . GLY B 1 90 ? -21.109 3.672 -0.846 1 97.5 90 GLY B N 1
ATOM 1868 C CA . GLY B 1 90 ? -19.672 3.51 -0.606 1 97.5 90 GLY B CA 1
ATOM 1869 C C . GLY B 1 90 ? -19.344 2.299 0.248 1 97.5 90 GLY B C 1
ATOM 1870 O O . GLY B 1 90 ? -18.234 2.168 0.745 1 97.5 90 GLY B O 1
ATOM 1871 N N . GLN B 1 91 ? -20.328 1.425 0.393 1 98.06 91 GLN B N 1
ATOM 1872 C CA . GLN B 1 91 ? -20.125 0.251 1.233 1 98.06 91 GLN B CA 1
ATOM 1873 C C . GLN B 1 91 ? -19.422 -0.863 0.458 1 98.06 91 GLN B C 1
ATOM 1875 O O . GLN B 1 91 ? -19.734 -1.104 -0.709 1 98.06 91 GLN B O 1
ATOM 1880 N N . ILE B 1 92 ? -18.469 -1.521 1.079 1 98.06 92 ILE B N 1
ATOM 1881 C CA . ILE B 1 92 ? -17.859 -2.742 0.563 1 98.06 92 ILE B CA 1
ATOM 1882 C C . ILE B 1 92 ? -17.797 -3.793 1.669 1 98.06 92 ILE B C 1
ATOM 1884 O O . ILE B 1 92 ? -17.875 -3.461 2.854 1 98.06 92 ILE B O 1
ATOM 1888 N N . VAL B 1 93 ? -17.688 -4.992 1.28 1 98.12 93 VAL B N 1
ATOM 1889 C CA . VAL B 1 93 ? -17.547 -6.094 2.227 1 98.12 93 VAL B CA 1
ATOM 1890 C C . VAL B 1 93 ? -16.141 -6.68 2.131 1 98.12 93 VAL B C 1
ATOM 1892 O O . VAL B 1 93 ? -15.719 -7.113 1.058 1 98.12 93 VAL B O 1
ATOM 1895 N N . ILE B 1 94 ? -15.422 -6.609 3.15 1 98.19 94 ILE B N 1
ATOM 1896 C CA . ILE B 1 94 ? -14.125 -7.273 3.197 1 98.19 94 ILE B CA 1
ATOM 1897 C C . ILE B 1 94 ? -14.32 -8.789 3.209 1 98.19 94 ILE B C 1
ATOM 1899 O O . ILE B 1 94 ? -15.016 -9.32 4.074 1 98.19 94 ILE B O 1
ATOM 1903 N N . PRO B 1 95 ? -13.719 -9.422 2.307 1 97.38 95 PRO B N 1
ATOM 1904 C CA . PRO B 1 95 ? -13.93 -10.875 2.201 1 97.38 95 PRO B CA 1
ATOM 1905 C C . PRO B 1 95 ? -13.562 -11.617 3.482 1 97.38 95 PRO B C 1
ATOM 1907 O O . PRO B 1 95 ? -12.656 -11.195 4.207 1 97.38 95 PRO B O 1
ATOM 1910 N N . LYS B 1 96 ? -14.195 -12.727 3.709 1 97 96 LYS B N 1
ATOM 1911 C CA . LYS B 1 96 ? -14.016 -13.539 4.906 1 97 96 LYS B CA 1
ATOM 1912 C C . LYS B 1 96 ? -12.555 -13.953 5.074 1 97 96 LYS B C 1
ATOM 1914 O O . LYS B 1 96 ? -12 -13.875 6.176 1 97 96 LYS B O 1
ATOM 1919 N N . GLU B 1 97 ? -11.953 -14.375 4.02 1 95.75 97 GLU B N 1
ATOM 1920 C CA . GLU B 1 97 ? -10.562 -14.82 4.066 1 95.75 97 GLU B CA 1
ATOM 1921 C C . GLU B 1 97 ? -9.641 -13.703 4.547 1 95.75 97 GLU B C 1
ATOM 1923 O O . GLU B 1 97 ? -8.703 -13.945 5.312 1 95.75 97 GLU B O 1
ATOM 1928 N N . ALA B 1 98 ? -9.875 -12.516 4.07 1 97.44 98 ALA B N 1
ATOM 1929 C CA . ALA B 1 98 ? -9.094 -11.359 4.492 1 97.44 98 ALA B CA 1
ATOM 1930 C C . ALA B 1 98 ? -9.32 -11.047 5.969 1 97.44 98 ALA B C 1
ATOM 1932 O O . ALA B 1 98 ? -8.367 -10.781 6.711 1 97.44 98 ALA B O 1
ATOM 1933 N N . ARG B 1 99 ? -10.562 -11.062 6.363 1 98 99 ARG B N 1
ATOM 1934 C CA . ARG B 1 99 ? -10.898 -10.797 7.762 1 98 99 ARG B CA 1
ATOM 1935 C C . ARG B 1 99 ? -10.211 -11.797 8.688 1 98 99 ARG B C 1
ATOM 1937 O O . ARG B 1 99 ? -9.703 -11.422 9.742 1 98 99 ARG B O 1
ATOM 1944 N N . GLU B 1 100 ? -10.219 -13.031 8.32 1 96.94 100 GLU B N 1
ATOM 1945 C CA . GLU B 1 100 ? -9.594 -14.078 9.117 1 96.94 100 GLU B CA 1
ATOM 1946 C C . GLU B 1 100 ? -8.078 -13.898 9.172 1 96.94 100 GLU B C 1
ATOM 1948 O O . GLU B 1 100 ? -7.473 -13.992 10.242 1 96.94 100 GLU B O 1
ATOM 1953 N N . LEU B 1 101 ? -7.527 -13.617 8.047 1 96.06 101 LEU B N 1
ATOM 1954 C CA . LEU B 1 101 ? -6.078 -13.477 7.969 1 96.06 101 LEU B CA 1
ATOM 1955 C C . LEU B 1 101 ? -5.598 -12.305 8.812 1 96.06 101 LEU B C 1
ATOM 1957 O O . LEU B 1 101 ? -4.562 -12.391 9.477 1 96.06 101 LEU B O 1
ATOM 1961 N N . PHE B 1 102 ? -6.328 -11.188 8.805 1 96.62 102 PHE B N 1
ATOM 1962 C CA . PHE B 1 102 ? -5.871 -9.961 9.461 1 96.62 102 PHE B CA 1
ATOM 1963 C C . PHE B 1 102 ? -6.547 -9.789 10.812 1 96.62 102 PHE B C 1
ATOM 1965 O O . PHE B 1 102 ? -6.352 -8.773 11.484 1 96.62 102 PHE B O 1
ATOM 1972 N N . GLY B 1 103 ? -7.387 -10.758 11.18 1 95.5 103 GLY B N 1
ATOM 1973 C CA . GLY B 1 103 ? -8.055 -10.719 12.477 1 95.5 103 GLY B CA 1
ATOM 1974 C C . GLY B 1 103 ? -9.039 -9.57 12.602 1 95.5 103 GLY B C 1
ATOM 1975 O O . GLY B 1 103 ? -9.062 -8.883 13.625 1 95.5 103 GLY B O 1
ATOM 1976 N N . LEU B 1 104 ? -9.789 -9.305 11.594 1 96.75 104 LEU B N 1
ATOM 1977 C CA . LEU B 1 104 ? -10.75 -8.203 11.586 1 96.75 104 LEU B CA 1
ATOM 1978 C C . LEU B 1 104 ? -12.133 -8.688 12.016 1 96.75 104 LEU B C 1
ATOM 1980 O O . LEU B 1 104 ? -12.711 -9.57 11.375 1 96.75 104 LEU B O 1
ATOM 1984 N N . THR B 1 105 ? -12.602 -8.219 13.055 1 96.12 105 THR B N 1
ATOM 1985 C CA . THR B 1 105 ? -13.914 -8.562 13.586 1 96.12 105 THR B CA 1
ATOM 1986 C C . THR B 1 105 ? -14.797 -7.316 13.68 1 96.12 105 THR B C 1
ATOM 1988 O O . THR B 1 105 ? -14.32 -6.195 13.508 1 96.12 105 THR B O 1
ATOM 1991 N N . GLY B 1 106 ? -16.047 -7.535 13.898 1 96.94 106 GLY B N 1
ATOM 1992 C CA . GLY B 1 106 ? -16.969 -6.418 14.078 1 96.94 106 GLY B CA 1
ATOM 1993 C C . GLY B 1 106 ? -16.5 -5.43 15.125 1 96.94 106 GLY B C 1
ATOM 1994 O O . GLY B 1 106 ? -16.047 -5.824 16.203 1 96.94 106 GLY B O 1
ATOM 1995 N N . GLY B 1 107 ? -16.609 -4.086 14.75 1 96.19 107 GLY B N 1
ATOM 1996 C CA . GLY B 1 107 ? -16.234 -3.043 15.688 1 96.19 107 GLY B CA 1
ATOM 1997 C C . GLY B 1 107 ? -14.789 -2.582 15.523 1 96.19 107 GLY B C 1
ATOM 1998 O O . GLY B 1 107 ? -14.406 -1.535 16.047 1 96.19 107 GLY B O 1
ATOM 1999 N N . CYS B 1 108 ? -14.008 -3.408 14.82 1 96.06 108 CYS B N 1
ATOM 2000 C CA . CYS B 1 108 ? -12.633 -3.006 14.555 1 96.06 108 CYS B CA 1
ATOM 2001 C C . CYS B 1 108 ? -12.586 -1.689 13.789 1 96.06 108 CYS B C 1
ATOM 2003 O O . CYS B 1 108 ? -13.375 -1.478 12.867 1 96.06 108 CYS B O 1
ATOM 2005 N N . LYS B 1 109 ? -11.734 -0.803 14.25 1 96.75 109 LYS B N 1
ATOM 2006 C CA . LYS B 1 109 ? -11.57 0.483 13.578 1 96.75 109 LYS B CA 1
ATOM 2007 C C . LYS B 1 109 ? -10.43 0.43 12.562 1 96.75 109 LYS B C 1
ATOM 2009 O O . LYS B 1 109 ? -9.328 -0.025 12.883 1 96.75 109 LYS B O 1
ATOM 2014 N N . MET B 1 110 ? -10.711 0.847 11.367 1 97.38 110 MET B N 1
ATOM 2015 C CA . MET B 1 110 ? -9.727 0.86 10.289 1 97.38 110 MET B CA 1
ATOM 2016 C C . MET B 1 110 ? -9.422 2.287 9.852 1 97.38 110 MET B C 1
ATOM 2018 O O . MET B 1 110 ? -10.328 3.113 9.727 1 97.38 110 MET B O 1
ATOM 2022 N N . VAL B 1 111 ? -8.211 2.607 9.648 1 96.81 111 VAL B N 1
ATOM 2023 C CA . VAL B 1 111 ? -7.809 3.871 9.039 1 96.81 111 VAL B CA 1
ATOM 2024 C C . VAL B 1 111 ? -7.805 3.734 7.52 1 96.81 111 VAL B C 1
ATOM 2026 O O . VAL B 1 111 ? -7.262 2.768 6.977 1 96.81 111 VAL B O 1
ATOM 2029 N N . ILE B 1 112 ? -8.422 4.609 6.844 1 97.56 112 ILE B N 1
ATOM 2030 C CA . ILE B 1 112 ? -8.453 4.617 5.387 1 97.56 112 ILE B CA 1
ATOM 2031 C C . ILE B 1 112 ? -7.422 5.609 4.852 1 97.56 112 ILE B C 1
ATOM 2033 O O . ILE B 1 112 ? -7.492 6.805 5.145 1 97.56 112 ILE B O 1
ATOM 2037 N N . LEU B 1 113 ? -6.52 5.051 4.121 1 96.69 113 LEU B N 1
ATOM 2038 C CA . LEU B 1 113 ? -5.457 5.844 3.516 1 96.69 113 LEU B CA 1
ATOM 2039 C C . LEU B 1 113 ? -5.582 5.852 1.996 1 96.69 113 LEU B C 1
ATOM 2041 O O . LEU B 1 113 ? -6.223 4.977 1.416 1 96.69 113 LEU B O 1
ATOM 2045 N N . GLY B 1 114 ? -5.031 6.902 1.401 1 96.81 114 GLY B N 1
ATOM 2046 C CA . GLY B 1 114 ? -5.078 7.004 -0.049 1 96.81 114 GLY B CA 1
ATOM 2047 C C . GLY B 1 114 ? -3.744 7.379 -0.665 1 96.81 114 GLY B C 1
ATOM 2048 O O . GLY B 1 114 ? -3.014 8.203 -0.118 1 96.81 114 GLY B O 1
ATOM 2049 N N . ASP B 1 115 ? -3.404 6.801 -1.685 1 96.69 115 ASP B N 1
ATOM 2050 C CA . ASP B 1 115 ? -2.287 7.117 -2.568 1 96.69 115 ASP B CA 1
ATOM 2051 C C . ASP B 1 115 ? -2.766 7.348 -4 1 96.69 115 ASP B C 1
ATOM 2053 O O . ASP B 1 115 ? -3.291 6.434 -4.637 1 96.69 115 ASP B O 1
ATOM 2057 N N . GLU B 1 116 ? -2.574 8.5 -4.418 1 95.19 116 GLU B N 1
ATOM 2058 C CA . GLU B 1 116 ? -3.135 8.891 -5.711 1 95.19 116 GLU B CA 1
ATOM 2059 C C . GLU B 1 116 ? -2.631 7.984 -6.828 1 95.19 116 GLU B C 1
ATOM 2061 O O . GLU B 1 116 ? -3.311 7.801 -7.84 1 95.19 116 GLU B O 1
ATOM 2066 N N . LYS B 1 117 ? -1.508 7.367 -6.672 1 92.25 117 LYS B N 1
ATOM 2067 C CA . LYS B 1 117 ? -0.938 6.504 -7.703 1 92.25 117 LYS B CA 1
ATOM 2068 C C . LYS B 1 117 ? -1.303 5.043 -7.461 1 92.25 117 LYS B C 1
ATOM 2070 O O . LYS B 1 117 ? -1.33 4.242 -8.398 1 92.25 117 LYS B O 1
ATOM 2075 N N . GLU B 1 118 ? -1.661 4.641 -6.211 1 93.38 118 GLU B N 1
ATOM 2076 C CA . GLU B 1 118 ? -1.744 3.219 -5.887 1 93.38 118 GLU B CA 1
ATOM 2077 C C . GLU B 1 118 ? -3.156 2.832 -5.457 1 93.38 118 GLU B C 1
ATOM 2079 O O . GLU B 1 118 ? -3.51 1.651 -5.457 1 93.38 118 GLU B O 1
ATOM 2084 N N . GLY B 1 119 ? -3.938 3.811 -5.023 1 95.69 119 GLY B N 1
ATOM 2085 C CA . GLY B 1 119 ? -5.281 3.498 -4.562 1 95.69 119 GLY B CA 1
ATOM 2086 C C . GLY B 1 119 ? -5.441 3.627 -3.059 1 95.69 119 GLY B C 1
ATOM 2087 O O . GLY B 1 119 ? -4.844 4.512 -2.439 1 95.69 119 GLY B O 1
ATOM 2088 N N . LEU B 1 120 ? -6.285 2.82 -2.469 1 98.19 120 LEU B N 1
ATOM 2089 C CA . LEU B 1 120 ? -6.629 2.957 -1.058 1 98.19 120 LEU B CA 1
ATOM 2090 C C . LEU B 1 120 ? -5.934 1.886 -0.222 1 98.19 120 LEU B C 1
ATOM 2092 O O . LEU B 1 120 ? -5.664 0.788 -0.713 1 98.19 120 LEU B O 1
ATOM 2096 N N . ALA B 1 121 ? -5.695 2.174 0.954 1 97.94 121 ALA B N 1
ATOM 2097 C CA . ALA B 1 121 ? -5.172 1.229 1.938 1 97.94 121 ALA B CA 1
ATOM 2098 C C . ALA B 1 121 ? -6.016 1.242 3.211 1 97.94 121 ALA B C 1
ATOM 2100 O O . ALA B 1 121 ? -6.523 2.291 3.615 1 97.94 121 ALA B O 1
ATOM 2101 N N . LEU B 1 122 ? -6.223 0.152 3.791 1 97.94 122 LEU B N 1
ATOM 2102 C CA . LEU B 1 122 ? -6.906 -0.031 5.066 1 97.94 122 LEU B CA 1
ATOM 2103 C C . LEU B 1 122 ? -5.969 -0.649 6.102 1 97.94 122 LEU B C 1
ATOM 2105 O O . LEU B 1 122 ? -5.398 -1.717 5.867 1 97.94 122 LEU B O 1
ATOM 2109 N N . VAL B 1 123 ? -5.859 -0.027 7.156 1 96.44 123 VAL B N 1
ATOM 2110 C CA . VAL B 1 123 ? -5.004 -0.507 8.234 1 96.44 123 VAL B CA 1
ATOM 2111 C C . VAL B 1 123 ? -5.758 -0.446 9.562 1 96.44 123 VAL B C 1
ATOM 2113 O O . VAL B 1 123 ? -6.5 0.505 9.812 1 96.44 123 VAL B O 1
ATOM 2116 N N . ARG B 1 124 ? -5.5 -1.407 10.305 1 95.31 124 ARG B N 1
ATOM 2117 C CA . ARG B 1 12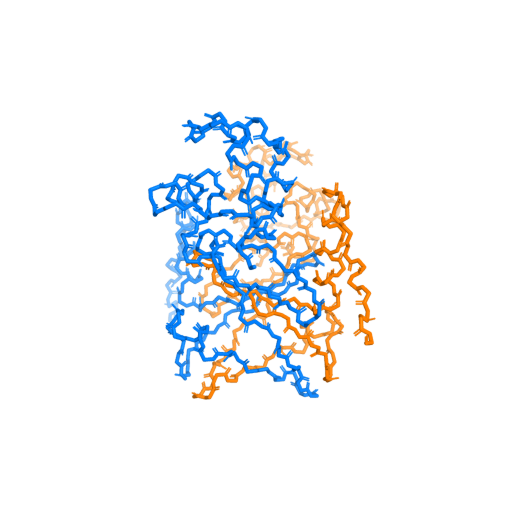4 ? -6.109 -1.343 11.625 1 95.31 124 ARG B CA 1
ATOM 2118 C C . ARG B 1 124 ? -5.664 -0.089 12.375 1 95.31 124 ARG B C 1
ATOM 2120 O O . ARG B 1 124 ? -4.477 0.241 12.391 1 95.31 124 ARG B O 1
ATOM 2127 N N . ALA B 1 125 ? -6.574 0.584 13.078 1 94.81 125 ALA B N 1
ATOM 2128 C CA . ALA B 1 125 ? -6.301 1.856 13.742 1 94.81 125 ALA B CA 1
ATOM 2129 C C . ALA B 1 125 ? -5.258 1.686 14.844 1 94.81 125 ALA B C 1
ATOM 2131 O O . ALA B 1 125 ? -4.371 2.525 15 1 94.81 125 ALA B O 1
ATOM 2132 N N . ASP B 1 126 ? -5.406 0.597 15.586 1 92.75 126 ASP B N 1
ATOM 2133 C CA . ASP B 1 126 ? -4.484 0.389 16.703 1 92.75 126 ASP B CA 1
ATOM 2134 C C . ASP B 1 126 ? -3.059 0.17 16.203 1 92.75 126 ASP B C 1
ATOM 2136 O O . ASP B 1 126 ? -2.104 0.684 16.797 1 92.75 126 ASP B O 1
ATOM 2140 N N . LYS B 1 127 ? -2.891 -0.58 15.125 1 93 127 LYS B N 1
ATOM 2141 C CA . LYS B 1 127 ? -1.57 -0.813 14.539 1 93 127 LYS B CA 1
ATOM 2142 C C . LYS B 1 127 ? -1 0.469 13.945 1 93 127 LYS B C 1
ATOM 2144 O O . LYS B 1 127 ? 0.191 0.754 14.094 1 93 127 LYS B O 1
ATOM 2149 N N . PHE B 1 128 ? -1.793 1.191 13.336 1 93.88 128 PHE B N 1
ATOM 2150 C CA . PHE B 1 128 ? -1.388 2.455 12.734 1 93.88 128 PHE B CA 1
ATOM 2151 C C . PHE B 1 128 ? -0.903 3.434 13.797 1 93.88 128 PHE B C 1
ATOM 2153 O O . PHE B 1 128 ? 0.154 4.047 13.641 1 93.88 128 PHE B O 1
ATOM 2160 N N . GLU B 1 129 ? -1.663 3.578 14.797 1 91.88 129 GLU B N 1
ATOM 2161 C CA . GLU B 1 129 ? -1.32 4.484 15.891 1 91.88 129 GLU B CA 1
ATOM 2162 C C . GLU B 1 129 ? 0.014 4.105 16.516 1 91.88 129 GLU B C 1
ATOM 2164 O O . GLU B 1 129 ? 0.835 4.973 16.828 1 91.88 129 GLU B O 1
ATOM 2169 N N . LYS B 1 130 ? 0.132 2.834 16.75 1 91.88 130 LYS B N 1
ATOM 2170 C CA . LYS B 1 130 ? 1.384 2.367 17.344 1 91.88 130 LYS B CA 1
ATOM 2171 C C . LYS B 1 130 ? 2.572 2.715 16.453 1 91.88 130 LYS B C 1
ATOM 2173 O O . LYS B 1 130 ? 3.609 3.172 16.938 1 91.88 130 LYS B O 1
ATOM 2178 N N . ARG B 1 131 ? 2.426 2.543 15.156 1 91.62 131 ARG B N 1
ATOM 2179 C CA . ARG B 1 131 ? 3.488 2.84 14.203 1 91.62 131 ARG B CA 1
ATOM 2180 C C . ARG B 1 131 ? 3.836 4.324 14.211 1 91.62 131 ARG B C 1
ATOM 2182 O O . ARG B 1 131 ? 5.012 4.691 14.188 1 91.62 131 ARG B O 1
ATOM 2189 N N . ILE B 1 132 ? 2.82 5.145 14.25 1 90.44 132 ILE B N 1
ATOM 2190 C CA . ILE B 1 132 ? 3.029 6.59 14.25 1 90.44 132 ILE B CA 1
ATOM 2191 C C . ILE B 1 132 ? 3.727 7.008 15.547 1 90.44 132 ILE B C 1
ATOM 2193 O O . ILE B 1 132 ? 4.66 7.812 15.523 1 90.44 132 ILE B O 1
ATOM 2197 N N . LYS B 1 133 ? 3.266 6.477 16.625 1 89.19 133 LYS B N 1
ATOM 2198 C CA . LYS B 1 133 ? 3.867 6.805 17.906 1 89.19 133 LYS B CA 1
ATOM 2199 C C . LYS B 1 133 ? 5.34 6.41 17.953 1 89.19 133 LYS B C 1
ATOM 2201 O O . LYS B 1 133 ? 6.176 7.156 18.469 1 89.19 133 LYS B O 1
ATOM 2206 N N . ASP B 1 134 ? 5.559 5.223 17.406 1 91.31 134 ASP B N 1
ATOM 2207 C CA . ASP B 1 134 ? 6.941 4.762 17.344 1 91.31 134 ASP B CA 1
ATOM 2208 C C . ASP B 1 134 ? 7.801 5.699 16.5 1 91.31 134 ASP B C 1
ATOM 2210 O O . ASP B 1 134 ? 8.93 6.02 16.875 1 91.31 134 ASP B O 1
ATOM 2214 N N . VAL B 1 135 ? 7.227 6.176 15.453 1 89.88 135 VAL B N 1
ATOM 2215 C CA . VAL B 1 135 ? 7.945 7.062 14.547 1 89.88 135 VAL B CA 1
ATOM 2216 C C . VAL B 1 135 ? 8.203 8.406 15.227 1 89.88 135 VAL B C 1
ATOM 2218 O O . VAL B 1 135 ? 9.312 8.938 15.172 1 89.88 135 VAL B O 1
ATOM 2221 N N . LEU B 1 136 ? 7.191 8.906 15.852 1 86.62 136 LEU B N 1
ATOM 2222 C CA . LEU B 1 136 ? 7.312 10.203 16.516 1 86.62 136 LEU B CA 1
ATOM 2223 C C . LEU B 1 136 ? 8.297 10.117 17.688 1 86.62 136 LEU B C 1
ATOM 2225 O O . LEU B 1 136 ? 9.109 11.031 17.875 1 86.62 136 LEU B O 1
ATOM 2229 N N . THR B 1 137 ? 8.188 9.07 18.406 1 87.94 137 THR B N 1
ATOM 2230 C CA . THR B 1 137 ? 9.094 8.883 19.531 1 87.94 137 THR B CA 1
ATOM 2231 C C . THR B 1 137 ? 10.539 8.797 19.047 1 87.94 137 THR B C 1
ATOM 2233 O O . THR B 1 137 ? 11.43 9.414 19.641 1 87.94 137 THR B O 1
ATOM 2236 N N . ASN B 1 138 ? 10.727 8.078 17.969 1 89.25 138 ASN B N 1
ATOM 2237 C CA . ASN B 1 138 ? 12.07 7.926 17.422 1 89.25 138 ASN B CA 1
ATOM 2238 C C . ASN B 1 138 ? 12.609 9.25 16.891 1 89.25 138 ASN B C 1
ATOM 2240 O O . ASN B 1 138 ? 13.828 9.453 16.844 1 89.25 138 ASN B O 1
ATOM 2244 N N . ALA B 1 139 ? 11.719 10.164 16.562 1 86.94 139 ALA B N 1
ATOM 2245 C CA . ALA B 1 139 ? 12.109 11.484 16.094 1 86.94 139 ALA B CA 1
ATOM 2246 C C . ALA B 1 139 ? 12.273 12.469 17.25 1 86.94 139 ALA B C 1
ATOM 2248 O O . ALA B 1 139 ? 12.5 13.664 17.031 1 86.94 139 ALA B O 1
ATOM 2249 N N . GLY B 1 140 ? 12.078 11.953 18.453 1 83.06 140 GLY B N 1
ATOM 2250 C CA . GLY B 1 140 ? 12.281 12.766 19.641 1 83.06 140 GLY B CA 1
ATOM 2251 C C . GLY B 1 140 ? 11.055 13.562 20.047 1 83.06 140 GLY B C 1
ATOM 2252 O O . GLY B 1 140 ? 11.164 14.586 20.719 1 83.06 140 GLY B O 1
ATOM 2253 N N . MET B 1 141 ? 9.93 13.172 19.453 1 82.5 141 MET B N 1
ATOM 2254 C CA . MET B 1 141 ? 8.711 13.914 19.75 1 82.5 141 MET B CA 1
ATOM 2255 C C . MET B 1 141 ? 7.879 13.18 20.812 1 82.5 141 MET B C 1
ATOM 2257 O O . MET B 1 141 ? 7.863 11.953 20.844 1 82.5 141 MET B O 1
ATOM 2261 N N . ASP B 1 142 ? 7.484 13.922 21.875 1 71.94 142 ASP B N 1
ATOM 2262 C CA . ASP B 1 142 ? 6.684 13.344 22.953 1 71.94 142 ASP B CA 1
ATOM 2263 C C . ASP B 1 142 ? 5.246 13.102 22.5 1 71.94 142 ASP B C 1
ATOM 2265 O O . ASP B 1 142 ? 4.586 14.016 22 1 71.94 142 ASP B O 1
ATOM 2269 N N . THR B 1 143 ? 4.828 11.969 22.234 1 66.31 143 THR B N 1
ATOM 2270 C CA . THR B 1 143 ? 3.463 11.641 21.844 1 66.31 143 THR B CA 1
ATOM 2271 C C . THR B 1 143 ? 2.541 11.594 23.062 1 66.31 143 THR B C 1
ATOM 2273 O O . THR B 1 143 ? 1.357 11.273 22.938 1 66.31 143 THR B O 1
ATOM 2276 N N . ASN B 1 144 ? 3.082 11.727 24.234 1 57.22 144 ASN B N 1
ATOM 2277 C CA . ASN B 1 144 ? 2.256 11.719 25.438 1 57.22 144 ASN B CA 1
ATOM 2278 C C . ASN B 1 144 ? 1.399 12.984 25.547 1 57.22 144 ASN B C 1
ATOM 2280 O O . ASN B 1 144 ? 1.906 14.062 25.859 1 57.22 144 ASN B O 1
ATOM 2284 N N . ILE B 1 145 ? 0.585 13.328 24.641 1 50.41 145 ILE B N 1
ATOM 2285 C CA . ILE B 1 145 ? -0.355 14.414 24.906 1 50.41 145 ILE B CA 1
ATOM 2286 C C . ILE B 1 145 ? -1.03 14.188 26.25 1 50.41 145 ILE B C 1
ATOM 2288 O O . ILE B 1 145 ? -1.736 13.188 26.438 1 50.41 145 ILE B O 1
ATOM 2292 N N . GLU B 1 146 ? -0.59 14.625 27.281 1 39.66 146 GLU B N 1
ATOM 2293 C CA . GLU B 1 146 ? -1.286 14.727 28.562 1 39.66 146 GLU B CA 1
ATOM 2294 C C . GLU B 1 146 ? -2.717 15.219 28.375 1 39.66 146 GLU B C 1
ATOM 2296 O O . GLU B 1 146 ? -2.967 16.109 27.578 1 39.66 146 GLU B O 1
ATOM 2301 N N . LYS B 1 147 ? -3.834 14.438 28.828 1 42.88 147 LYS B N 1
ATOM 2302 C CA . LYS B 1 147 ? -5.16 14.906 29.234 1 42.88 147 LYS B CA 1
ATOM 2303 C C . LYS B 1 147 ? -5.086 16.281 29.875 1 42.88 147 LYS B C 1
ATOM 2305 O O . LYS B 1 147 ? -4.625 16.438 31 1 42.88 147 LYS B O 1
ATOM 2310 N N . SER B 1 148 ? -4.652 17.219 29.219 1 27.95 148 SER B N 1
ATOM 2311 C CA . SER B 1 148 ? -4.949 18.422 29.969 1 27.95 148 SER B CA 1
ATOM 2312 C C . SER B 1 148 ? -6.41 18.469 30.406 1 27.95 148 SER B C 1
ATOM 2314 O O . SER B 1 148 ? -7.312 18.453 29.562 1 27.95 148 SER B O 1
ATOM 2316 N N . LYS B 1 149 ? -6.754 17.984 31.578 1 32.5 149 LYS B N 1
ATOM 2317 C CA . LYS B 1 149 ? -7.914 18.406 32.375 1 32.5 149 LYS B CA 1
ATOM 2318 C C . LYS B 1 149 ? -8.07 19.922 32.312 1 32.5 149 LYS B C 1
ATOM 2320 O O . LYS B 1 149 ? -7.094 20.656 32.469 1 32.5 149 LYS B O 1
#

Radius of gyration: 24.28 Å; Cα contacts (8 Å, |Δi|>4): 476; chains: 2; bounding box: 45×68×60 Å

InterPro domains:
  IPR001387 Cro/C1-type, helix-turn-helix domain [PF01381] (8-59)
  IPR001387 Cro/C1-type, helix-turn-helix domain [PS50943] (6-60)
  IPR001387 Cro/C1-type, helix-turn-helix domain [SM00530] (5-60)
  IPR001387 Cro/C1-type, helix-turn-helix domain [cd00093] (4-60)
  IPR007159 SpoVT-AbrB domain [SM00966] (84-130)
  IPR007159 SpoVT-AbrB domain [TIGR01439] (83-125)
  IPR010982 Lambda repressor-like, DNA-binding domain superfamily [G3DSA:1.10.260.40] (1-64)
  IPR010982 Lambda repressor-like, DNA-binding domain superfamily [SSF47413] (2-67)
  IPR037914 SpoVT-AbrB domain superfamily [SSF89447] (79-122)

Organism: Clostridium scindens (strain ATCC 35704 / DSM 5676 / VPI 13733 / 19) (NCBI:txid411468)

Nearest PDB structures (foldseek):
  3f51-assembly1_A  TM=9.210E-01  e=5.578E-03  Corynebacterium glutamicum
  2b5a-assembly1_A  TM=8.886E-01  e=6.703E-03  [Bacillus] caldolyticus
  6jq1-assembly1_A  TM=7.467E-01  e=1.363E-03  Deinococcus geothermalis DSM 11300
  3op9-assembly1_A  TM=5.895E-01  e=3.766E-04  Listeria innocua
  9f9s-assembly1_CN  TM=8.038E-01  e=1.029E-02  Saccharomyces cerevisiae

Solvent-accessible surface area (backbone atoms only — not comparable to full-a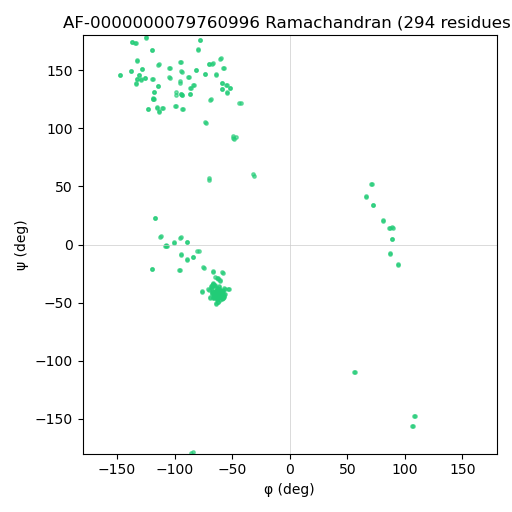tom values): 16331 Å² total; per-residue (Å²): 98,45,28,59,36,50,50,46,50,34,34,71,72,66,45,51,63,56,56,51,15,54,76,65,71,49,50,41,68,59,48,50,32,28,55,70,58,79,46,74,78,53,71,70,56,39,49,46,49,14,60,76,68,44,32,40,55,68,37,49,60,46,84,44,61,55,91,91,38,80,45,64,59,51,43,64,62,41,47,76,76,44,72,39,54,26,37,80,80,31,33,35,57,52,51,66,69,56,27,62,74,70,68,58,48,54,68,41,45,28,29,38,34,37,31,78,88,71,36,35,34,39,29,51,38,72,60,49,50,51,52,50,45,52,50,38,44,75,44,71,39,81,76,75,72,70,81,75,125,98,44,27,58,36,51,50,45,50,34,34,70,72,65,44,50,64,56,55,51,16,55,75,64,71,49,50,42,68,61,46,51,30,28,55,69,58,77,46,74,77,54,71,69,55,37,49,47,48,15,60,76,68,44,31,40,58,68,37,48,62,43,82,42,60,55,90,91,39,79,46,62,60,51,42,65,61,42,47,76,75,43,73,39,54,26,37,79,80,32,36,35,57,53,51,67,70,58,26,62,74,71,68,57,48,53,68,40,46,28,30,39,33,34,31,78,90,73,37,34,34,40,30,50,40,70,61,49,50,52,52,50,46,50,51,37,45,74,45,72,40,80,76,74,71,70,81,76,125

pLDDT: mean 92.04, std 11.61, range [27.83, 98.31]

Secondary structure (DSSP, 8-state):
-HHHHHHHHHHHHT--HHHHHHHTT--HHHHHHHHHTS----HHHHHHHHHHHT--HHHHHS-EEETTEEEPPPPTTEEEEEEEE--TTSEEE--HHHHHHHT--TT-EEEEEEETTTEEEEEEHHHHHHHHHHHHHHTT---------/-HHHHHHHHHHHHT--HHHHHHHTT--HHHHHHHHHTS----HHHHHHHHHHHT--HHHHHS-EEETTEEEPPPPTTEEEEEEEE--TTSEEE--HHHHHHHT--TT-EEEEEEETTTEEEEEEHHHHHHHHHHHHHHTT---------

Sequence (298 aa):
MLKENLIMLRKLKGFSQEEIAEKIDISRQAYGKWESGETIPDIEKCALLAEVYGITIDSLIREYQVENTPMAPAPEGKHIFGTVAISERGQIVIPKEARELFGLTGGCKMVILGDEKEGLALVRADKFEKRIKDVLTNAGMDTNIEKSKMLKENLIMLRKLKGFSQEEIAEKIDISRQAYGKWESGETIPDIEKCALLAEVYGITIDSLIREYQVENTPMAPAPEGKHIFGTVAISERGQIVIPKEARELFGLTGGCKMVILGDEKEGLALVRADKFEKRIKDVLTNAGMDTNIEKSK